Protein AF-F8LCT0-F1 (afdb_monomer_lite)

pLDDT: mean 90.45, std 10.36, range [30.05, 98.12]

Radius of gyration: 19.97 Å; chains: 1; bounding box: 46×39×60 Å

Foldseek 3Di:
DDQLLQVLLVQLQVCCCVPVVDHDDSLRSSQLLLQFLVHLGSVRQVPPPQQNQQQQQVFQAFATDALVSSVVSVVVDPPGDPSDDGPVVSSCRSCVVCPDPPNYDYPDDYHPHPQRVVCVPQVPDPLNCVVCVVVVVFDWDWDWDWDDDPFFIKIKTFTWTDPDPFKTKTFWIKIWTWGRRHGNTGTDDTDIDHIGTQDDPSIDIDTPDDDD

Sequence (212 aa):
MQNIAKLCADHLRVFLKDNYNTKLKASHAHELVAAYFGYNSRAALLTDTKCCINNLSHAEIIVMMTDTFIDKRRKDLQGLPAELPDSYKLGEEVYTPLFSDQFWKSKYPPFRSFKKLAKFIIENSDLFQQTFKSYKNLPMHHVVDVKSIDDGMLLTVTHAHQTSKIEIVCHAVTTIKLKRVAGHIGYNNLQVSPITMLTGGARRTLLLGGAQ

Structure (mmCIF, N/CA/C/O backbone):
data_AF-F8LCT0-F1
#
_entry.id   AF-F8LCT0-F1
#
loop_
_atom_site.group_PDB
_atom_site.id
_atom_site.type_symbol
_atom_site.label_atom_id
_atom_site.label_alt_id
_atom_site.label_comp_id
_atom_site.label_asym_id
_atom_site.label_entity_id
_atom_site.label_seq_id
_atom_site.pdbx_PDB_ins_code
_atom_site.Cartn_x
_atom_site.Cartn_y
_atom_site.Cartn_z
_atom_site.occupancy
_atom_site.B_iso_or_equiv
_atom_site.auth_seq_id
_atom_site.auth_comp_id
_atom_site.auth_asym_id
_atom_site.auth_atom_id
_atom_site.pdbx_PDB_model_num
ATOM 1 N N . MET A 1 1 ? -5.997 -17.313 18.181 1.00 48.41 1 MET A N 1
ATOM 2 C CA . MET A 1 1 ? -5.596 -16.557 16.974 1.00 48.41 1 MET A CA 1
ATOM 3 C C . MET A 1 1 ? -5.976 -15.095 17.196 1.00 48.41 1 MET A C 1
ATOM 5 O O . MET A 1 1 ? -7.142 -14.832 17.464 1.00 48.41 1 MET A O 1
ATOM 9 N N . GLN A 1 2 ? -5.011 -14.169 17.239 1.00 61.97 2 GLN A N 1
ATOM 10 C CA . GLN A 1 2 ? -5.282 -12.744 17.492 1.00 61.97 2 GLN A CA 1
ATOM 11 C C . GLN A 1 2 ? -5.922 -12.101 16.255 1.00 61.97 2 GLN A C 1
ATOM 13 O O . GLN A 1 2 ? -5.432 -12.270 15.145 1.00 61.97 2 GLN A O 1
ATOM 18 N N . ASN A 1 3 ? -7.024 -11.374 16.449 1.00 88.06 3 ASN A N 1
ATOM 19 C CA . ASN A 1 3 ? -7.685 -10.632 15.379 1.00 88.06 3 ASN A CA 1
ATOM 20 C C . ASN A 1 3 ? -6.920 -9.323 15.133 1.00 88.06 3 ASN A C 1
ATOM 22 O O . ASN A 1 3 ? -6.977 -8.414 15.966 1.00 88.06 3 ASN A O 1
ATOM 26 N N . ILE A 1 4 ? -6.225 -9.238 13.996 1.00 92.88 4 ILE A N 1
ATOM 27 C CA . ILE A 1 4 ? -5.368 -8.098 13.640 1.00 92.88 4 ILE A CA 1
ATOM 28 C C . ILE A 1 4 ? -6.155 -6.780 13.652 1.00 92.88 4 ILE A C 1
ATOM 30 O O . ILE A 1 4 ? -5.717 -5.792 14.236 1.00 92.88 4 ILE A O 1
ATOM 34 N N . ALA A 1 5 ? -7.364 -6.765 13.087 1.00 94.56 5 ALA A N 1
ATOM 35 C CA . ALA A 1 5 ? -8.184 -5.556 13.037 1.00 94.56 5 ALA A CA 1
ATOM 36 C C . ALA A 1 5 ? -8.621 -5.075 14.431 1.00 94.56 5 ALA A C 1
ATOM 38 O O . ALA A 1 5 ? -8.763 -3.873 14.658 1.00 94.56 5 ALA A O 1
ATOM 39 N N . LYS A 1 6 ? -8.829 -5.997 15.381 1.00 94.94 6 LYS A N 1
ATOM 40 C CA . LYS A 1 6 ? -9.107 -5.641 16.779 1.00 94.94 6 LYS A CA 1
ATOM 41 C C . LYS A 1 6 ? -7.881 -5.043 17.457 1.00 94.94 6 LYS A C 1
ATOM 43 O O . LYS A 1 6 ? -8.008 -4.003 18.090 1.00 94.94 6 LYS A O 1
ATOM 48 N N . LEU A 1 7 ? -6.721 -5.672 17.289 1.00 95.06 7 LEU A N 1
ATOM 49 C CA . LEU A 1 7 ? -5.454 -5.196 17.841 1.00 95.06 7 LEU A CA 1
ATOM 50 C C . LEU A 1 7 ? -5.160 -3.752 17.395 1.00 95.06 7 LEU A C 1
ATOM 52 O O . LEU A 1 7 ? -4.921 -2.888 18.234 1.00 95.06 7 LEU A O 1
ATOM 56 N N . CYS A 1 8 ? -5.268 -3.475 16.093 1.00 96.19 8 CYS A N 1
ATOM 57 C CA . CYS A 1 8 ? -5.074 -2.135 15.535 1.00 96.19 8 CYS A CA 1
ATOM 58 C C . CYS A 1 8 ? -6.100 -1.119 16.057 1.00 96.19 8 CYS A C 1
ATOM 60 O O . CYS A 1 8 ? -5.743 0.017 16.357 1.00 96.19 8 CYS A O 1
ATOM 62 N N . ALA A 1 9 ? -7.371 -1.514 16.198 1.00 97.19 9 ALA A N 1
ATOM 63 C CA . ALA A 1 9 ? -8.416 -0.613 16.685 1.00 97.19 9 ALA A CA 1
ATOM 64 C C . ALA A 1 9 ? -8.230 -0.268 18.168 1.00 97.19 9 ALA A C 1
ATOM 66 O O . ALA A 1 9 ? -8.419 0.884 18.559 1.00 97.19 9 ALA A O 1
ATOM 67 N N . ASP A 1 10 ? -7.848 -1.249 18.985 1.00 96.81 10 ASP A N 1
ATOM 68 C CA . ASP A 1 10 ? -7.564 -1.045 20.404 1.00 96.81 10 ASP A CA 1
ATOM 69 C C . ASP A 1 10 ? -6.325 -0.156 20.589 1.00 96.81 10 ASP A C 1
ATOM 71 O O . ASP A 1 10 ? -6.398 0.816 21.343 1.00 96.81 10 ASP A O 1
ATOM 75 N N . HIS A 1 11 ? -5.242 -0.409 19.838 1.00 96.25 11 HIS A N 1
ATOM 76 C CA . HIS A 1 11 ? -4.039 0.439 19.837 1.00 96.25 11 HIS A CA 1
ATOM 77 C C . HIS A 1 11 ? -4.366 1.889 19.472 1.00 96.25 11 HIS A C 1
ATOM 79 O O . HIS A 1 11 ? -4.025 2.806 20.216 1.00 96.25 11 HIS A O 1
ATOM 85 N N . LEU A 1 12 ? -5.111 2.106 18.382 1.00 97.12 12 LEU A N 1
ATOM 86 C CA . LEU A 1 12 ? -5.495 3.448 17.937 1.00 97.12 12 LEU A CA 1
ATOM 87 C C . LEU A 1 12 ? -6.292 4.211 19.008 1.00 97.12 12 LEU A C 1
ATOM 89 O O . LEU A 1 12 ? -6.099 5.410 19.203 1.00 97.12 12 LEU A O 1
ATOM 93 N N . ARG A 1 13 ? -7.198 3.527 19.714 1.00 97.44 13 ARG A N 1
ATOM 94 C CA . ARG A 1 13 ? -7.999 4.138 20.786 1.00 97.44 13 ARG A CA 1
ATOM 95 C C . ARG A 1 13 ? -7.138 4.568 21.968 1.00 97.44 13 ARG A C 1
ATOM 97 O O . ARG A 1 13 ? -7.390 5.640 22.513 1.00 97.44 13 ARG A O 1
ATOM 104 N N . VAL A 1 14 ? -6.175 3.736 22.368 1.00 97.12 14 VAL A N 1
ATOM 105 C CA . VAL A 1 14 ? -5.225 4.055 23.446 1.00 97.12 14 VAL A CA 1
ATOM 106 C C . VAL A 1 14 ? -4.379 5.255 23.038 1.00 97.12 14 VAL A C 1
ATOM 108 O O . VAL A 1 14 ? -4.380 6.262 23.739 1.00 97.12 14 VAL A O 1
ATOM 111 N N . PHE A 1 15 ? -3.789 5.215 21.842 1.00 96.69 15 PHE A N 1
ATOM 112 C CA . PHE A 1 15 ? -2.990 6.312 21.304 1.00 96.69 15 PHE A CA 1
ATOM 113 C C . PHE A 1 15 ? -3.732 7.659 21.322 1.00 96.69 15 PHE A C 1
ATOM 115 O O . PHE A 1 15 ? -3.199 8.649 21.824 1.00 96.69 15 PHE A O 1
ATOM 122 N N . LEU A 1 16 ? -4.967 7.707 20.810 1.00 96.75 16 LEU A N 1
ATOM 123 C CA . LEU A 1 16 ? -5.747 8.949 20.745 1.00 96.75 16 LEU A CA 1
ATOM 124 C C . LEU A 1 16 ? -6.154 9.468 22.124 1.00 96.75 16 LEU A C 1
ATOM 126 O O . LEU A 1 16 ? -6.176 10.680 22.345 1.00 96.75 16 LEU A O 1
ATOM 130 N N . LYS A 1 17 ? -6.465 8.562 23.053 1.00 95.75 17 LYS A N 1
ATOM 131 C CA . LYS A 1 17 ? -6.772 8.938 24.430 1.00 95.75 17 LYS A CA 1
ATOM 132 C C . LYS A 1 17 ? -5.546 9.551 25.106 1.00 95.75 17 LYS A C 1
ATOM 134 O O . LYS A 1 17 ? -5.676 10.598 25.727 1.00 95.75 17 LYS A O 1
ATOM 139 N N . ASP A 1 18 ? -4.384 8.930 24.952 1.00 96.25 18 ASP A N 1
ATOM 140 C CA . ASP A 1 18 ? -3.189 9.301 25.710 1.00 96.25 18 ASP A CA 1
ATOM 141 C C . ASP A 1 18 ? -2.482 10.537 25.127 1.00 96.25 18 ASP A C 1
ATOM 143 O O . ASP A 1 18 ? -1.943 11.340 25.882 1.00 96.25 18 ASP A O 1
ATOM 147 N N . ASN A 1 19 ? -2.522 10.734 23.802 1.00 95.38 19 ASN A N 1
ATOM 148 C CA . ASN A 1 19 ? -1.782 11.815 23.128 1.00 95.38 19 ASN A CA 1
ATOM 149 C C . ASN A 1 19 ? -2.650 13.018 22.730 1.00 95.38 19 ASN A C 1
ATOM 151 O O . ASN A 1 19 ? -2.133 14.122 22.590 1.00 95.38 19 ASN A O 1
ATOM 155 N N . TYR A 1 20 ? -3.957 12.816 22.537 1.00 93.75 20 TYR A N 1
ATOM 156 C CA . TYR A 1 20 ? -4.880 13.860 22.065 1.00 93.75 20 TYR A CA 1
ATOM 157 C C . TYR A 1 20 ? -6.066 14.070 23.010 1.00 93.75 20 TYR A C 1
ATOM 159 O O . TYR A 1 20 ? -6.995 14.796 22.667 1.00 93.75 20 TYR A O 1
ATOM 167 N N . ASN A 1 21 ? -6.093 13.389 24.166 1.00 93.19 21 ASN A N 1
ATOM 168 C CA . ASN A 1 21 ? -7.233 13.370 25.091 1.00 93.19 21 ASN A CA 1
ATOM 169 C C . ASN A 1 21 ? -8.579 13.067 24.391 1.00 93.19 21 ASN A C 1
ATOM 171 O O . ASN A 1 21 ? -9.653 13.466 24.841 1.00 93.19 21 ASN A O 1
ATOM 175 N N . THR A 1 22 ? -8.529 12.355 23.259 1.00 92.75 22 THR A N 1
ATOM 176 C CA . THR A 1 22 ? -9.673 12.153 22.369 1.00 92.75 22 THR A CA 1
ATOM 177 C C . THR A 1 22 ? -10.243 10.756 22.563 1.00 92.75 22 THR A C 1
ATOM 179 O O . THR A 1 22 ? -9.602 9.740 22.285 1.00 92.75 22 THR A O 1
ATOM 182 N N . LYS A 1 23 ? -11.505 10.677 22.992 1.00 93.56 23 LYS A N 1
ATOM 183 C CA . LYS A 1 23 ? -12.207 9.399 23.165 1.00 93.56 23 LYS A CA 1
ATOM 184 C C . LYS A 1 23 ? -12.843 8.937 21.853 1.00 93.56 23 LYS A C 1
ATOM 186 O O . LYS A 1 23 ? -14.005 9.224 21.573 1.00 93.56 23 LYS A O 1
ATOM 191 N N . LEU A 1 24 ? -12.110 8.146 21.074 1.00 95.19 24 LEU A N 1
ATOM 192 C CA . LEU A 1 24 ? -12.663 7.491 19.886 1.00 95.19 24 LEU A CA 1
ATOM 193 C C . LEU A 1 24 ? -13.651 6.379 20.291 1.00 95.19 24 LEU A C 1
ATOM 195 O O . LEU A 1 24 ? -13.370 5.610 21.212 1.00 95.19 24 LEU A O 1
ATOM 199 N N . LYS A 1 25 ? -14.813 6.253 19.631 1.00 95.44 25 LYS A N 1
ATOM 200 C CA . LYS A 1 25 ? -15.748 5.124 19.849 1.00 95.44 25 LYS A CA 1
ATOM 201 C C . LYS A 1 25 ? -15.208 3.837 19.217 1.00 95.44 25 LYS A C 1
ATOM 203 O O . LYS A 1 25 ? -14.428 3.880 18.273 1.00 95.44 25 LYS A O 1
ATOM 208 N N . ALA A 1 26 ? -15.606 2.675 19.741 1.00 95.81 26 ALA A N 1
ATOM 209 C CA . ALA A 1 26 ? -15.063 1.394 19.272 1.00 95.81 26 ALA A CA 1
ATOM 210 C C . ALA A 1 26 ? -15.491 1.104 17.829 1.00 95.81 26 ALA A C 1
ATOM 212 O O . ALA A 1 26 ? -14.678 0.676 17.017 1.00 95.81 26 ALA A O 1
ATOM 213 N N . SER A 1 27 ? -16.744 1.427 17.496 1.00 95.50 27 SER A N 1
ATOM 214 C CA . SER A 1 27 ? -17.263 1.364 16.129 1.00 95.50 27 SER A CA 1
ATOM 215 C C . SER A 1 27 ? -16.414 2.191 15.163 1.00 95.50 27 SER A C 1
ATOM 217 O O . SER A 1 27 ? -15.931 1.653 14.174 1.00 95.50 27 SER A O 1
ATOM 219 N N . HIS A 1 28 ? -16.151 3.460 15.487 1.00 96.94 28 HIS A N 1
ATOM 220 C CA . HIS A 1 28 ? -15.325 4.341 14.657 1.00 96.94 28 HIS A CA 1
ATOM 221 C C . HIS A 1 28 ? -13.884 3.853 14.510 1.00 96.94 28 HIS A C 1
ATOM 223 O O . HIS A 1 28 ? -13.347 3.903 13.411 1.00 96.94 28 HIS A O 1
ATOM 229 N N . ALA A 1 29 ? -13.272 3.338 15.579 1.00 97.56 29 ALA A N 1
ATOM 230 C CA . ALA A 1 29 ? -11.923 2.777 15.507 1.00 97.56 29 ALA A CA 1
ATOM 231 C C . ALA A 1 29 ? -11.841 1.610 14.516 1.00 97.56 29 ALA A C 1
ATOM 233 O O . ALA A 1 29 ? -10.935 1.565 13.689 1.00 97.56 29 ALA A O 1
ATOM 234 N N . HIS A 1 30 ? -12.816 0.700 14.543 1.00 97.56 30 HIS A N 1
ATOM 235 C CA . HIS A 1 30 ? -12.851 -0.401 13.588 1.00 97.56 30 HIS A CA 1
ATOM 236 C C . HIS A 1 30 ? -13.144 0.048 12.151 1.00 97.56 30 HIS A C 1
ATOM 238 O O . HIS A 1 30 ? -12.593 -0.545 11.229 1.00 97.56 30 HIS A O 1
ATOM 244 N N . GLU A 1 31 ? -13.974 1.074 11.946 1.00 97.94 31 GLU A N 1
ATOM 245 C CA . GLU A 1 31 ? -14.205 1.641 10.609 1.00 97.94 31 GLU A CA 1
ATOM 246 C C . GLU A 1 31 ? -12.940 2.299 10.041 1.00 97.94 31 GLU A C 1
ATOM 248 O O . GLU A 1 31 ? -12.600 2.079 8.879 1.00 97.94 31 GLU A O 1
ATOM 253 N N . LEU A 1 32 ? -12.193 3.045 10.864 1.00 97.69 32 LEU A N 1
ATOM 254 C CA . LEU A 1 32 ? -10.913 3.627 10.454 1.00 97.69 32 LEU A CA 1
ATOM 255 C C . LEU A 1 32 ? -9.902 2.535 10.100 1.00 97.69 32 LEU A C 1
ATOM 257 O O . LEU A 1 32 ? -9.323 2.571 9.019 1.00 97.69 32 LEU A O 1
ATOM 261 N N . VAL A 1 33 ? -9.732 1.525 10.957 1.00 97.69 33 VAL A N 1
ATOM 262 C CA . VAL A 1 33 ? -8.845 0.384 10.672 1.00 97.69 33 VAL A CA 1
ATOM 263 C C . VAL A 1 33 ? -9.241 -0.325 9.376 1.00 97.69 33 VAL A C 1
ATOM 265 O O . VAL A 1 33 ? -8.371 -0.665 8.576 1.00 97.69 33 VAL A O 1
ATOM 268 N N . ALA A 1 34 ? -10.540 -0.503 9.121 1.00 97.62 34 ALA A N 1
ATOM 269 C CA . ALA A 1 34 ? -11.008 -1.089 7.870 1.00 97.62 34 ALA A CA 1
ATOM 270 C C . ALA A 1 34 ? -10.580 -0.256 6.652 1.00 97.62 34 ALA A C 1
ATOM 272 O O . ALA A 1 34 ? -10.085 -0.824 5.677 1.00 97.62 34 ALA A O 1
ATOM 273 N N . ALA A 1 35 ? -10.672 1.075 6.738 1.00 97.69 35 ALA A N 1
ATOM 274 C CA . ALA A 1 35 ? -10.210 1.979 5.686 1.00 97.69 35 ALA A CA 1
ATOM 275 C C . ALA A 1 35 ? -8.695 1.871 5.438 1.00 97.69 35 ALA A C 1
ATOM 277 O O . ALA A 1 35 ? -8.269 1.812 4.285 1.00 97.69 35 ALA A O 1
ATOM 278 N N . TYR A 1 36 ? -7.876 1.765 6.488 1.00 97.62 36 TYR A N 1
ATOM 279 C CA . TYR A 1 36 ? -6.429 1.548 6.339 1.00 97.62 36 TYR A CA 1
ATOM 280 C C . TYR A 1 36 ? -6.085 0.191 5.717 1.00 97.62 36 TYR A C 1
ATOM 282 O O . TYR A 1 36 ? -5.064 0.064 5.052 1.00 97.62 36 TYR A O 1
ATOM 290 N N . PHE A 1 37 ? -6.948 -0.815 5.843 1.00 96.88 37 PHE A N 1
ATOM 291 C CA . PHE A 1 37 ? -6.792 -2.089 5.127 1.00 96.88 37 PHE A CA 1
ATOM 292 C C . PHE A 1 37 ? -7.478 -2.111 3.756 1.00 96.88 37 PHE A C 1
ATOM 294 O O . PHE A 1 37 ? -7.502 -3.157 3.108 1.00 96.88 37 PHE A O 1
ATOM 301 N N . GLY A 1 38 ? -7.984 -0.956 3.309 1.00 95.81 38 GLY A N 1
ATOM 302 C CA . GLY A 1 38 ? -8.563 -0.703 1.989 1.00 95.81 38 GLY A CA 1
ATOM 303 C C . GLY A 1 38 ? -10.011 -1.142 1.824 1.00 95.81 38 GLY A C 1
ATOM 304 O O . GLY A 1 38 ? -10.509 -1.202 0.703 1.00 95.81 38 GLY A O 1
ATOM 305 N N . TYR A 1 39 ? -10.701 -1.423 2.926 1.00 96.75 39 TYR A N 1
ATOM 306 C CA . TYR A 1 39 ? -12.116 -1.760 2.916 1.00 96.75 39 TYR A CA 1
ATOM 307 C C . TYR A 1 39 ? -12.987 -0.518 3.079 1.00 96.75 39 TYR A C 1
ATOM 309 O O . TYR A 1 39 ? -12.660 0.424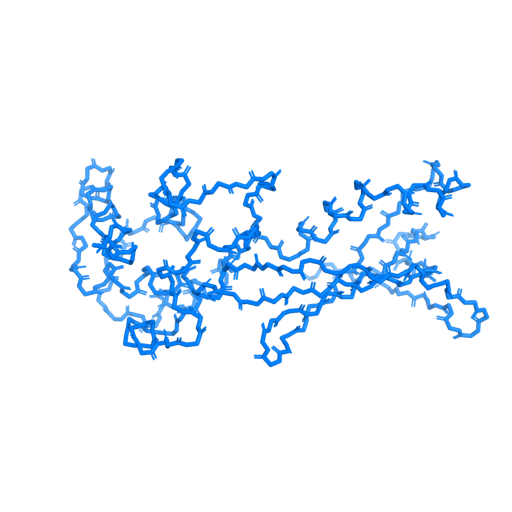 3.800 1.00 96.75 39 TYR A O 1
ATOM 317 N N . ASN A 1 40 ? -14.163 -0.554 2.455 1.00 95.31 40 ASN A N 1
ATOM 318 C CA . ASN A 1 40 ? -15.151 0.511 2.603 1.00 95.31 40 ASN A CA 1
ATOM 319 C C . ASN A 1 40 ? -15.852 0.478 3.968 1.00 95.31 40 ASN A C 1
ATOM 321 O O . ASN A 1 40 ? -16.390 1.495 4.386 1.00 95.31 40 ASN A O 1
ATOM 325 N N . SER A 1 41 ? -15.865 -0.655 4.670 1.00 96.50 41 SER A N 1
ATOM 326 C CA . SER A 1 41 ? -16.458 -0.750 6.005 1.00 96.50 41 SER A CA 1
ATOM 327 C C . SER A 1 41 ? -15.843 -1.871 6.830 1.00 96.50 41 SER A C 1
ATOM 329 O O . SER A 1 41 ? -15.245 -2.806 6.284 1.00 96.50 41 SER A O 1
ATOM 331 N N . ARG A 1 42 ? -16.061 -1.833 8.149 1.00 96.62 42 ARG A N 1
ATOM 332 C CA . ARG A 1 42 ? -15.730 -2.962 9.033 1.00 96.62 42 ARG A CA 1
ATOM 333 C C . ARG A 1 42 ? -16.420 -4.249 8.585 1.00 96.62 42 ARG A C 1
ATOM 335 O O . ARG A 1 42 ? -15.809 -5.310 8.635 1.00 96.62 42 ARG A O 1
ATOM 342 N N . ALA A 1 43 ? -17.680 -4.166 8.159 1.00 96.62 43 ALA A N 1
ATOM 343 C CA . ALA A 1 43 ? -18.423 -5.332 7.692 1.00 96.62 43 ALA A CA 1
ATOM 344 C C . ALA A 1 43 ? -17.738 -5.975 6.478 1.00 96.62 43 ALA A C 1
ATOM 346 O O . ALA A 1 43 ? -17.490 -7.175 6.504 1.00 96.62 43 ALA A O 1
ATOM 347 N N . ALA A 1 44 ? -17.341 -5.170 5.484 1.00 96.81 44 ALA A N 1
ATOM 348 C CA . ALA A 1 44 ? -16.632 -5.655 4.300 1.00 96.81 44 ALA A CA 1
ATOM 349 C C . ALA A 1 44 ? -15.313 -6.360 4.661 1.00 96.81 44 ALA A C 1
ATOM 351 O O . ALA A 1 44 ? -15.037 -7.440 4.142 1.00 96.81 44 ALA A O 1
ATOM 352 N N . LEU A 1 45 ? -14.546 -5.791 5.600 1.00 96.75 45 LEU A N 1
ATOM 353 C CA . LEU A 1 45 ? -13.324 -6.406 6.130 1.00 96.75 45 LEU A CA 1
ATOM 354 C C . LEU A 1 45 ? -13.593 -7.770 6.775 1.00 96.75 45 LEU A C 1
ATOM 356 O O . LEU A 1 45 ? -12.819 -8.703 6.586 1.00 96.75 45 LEU A O 1
ATOM 360 N N . LEU A 1 46 ? -14.668 -7.892 7.558 1.00 95.38 46 LEU A N 1
ATOM 361 C CA . LEU A 1 46 ? -14.995 -9.130 8.273 1.00 95.38 46 LEU A CA 1
ATOM 362 C C . LEU A 1 46 ? -15.535 -10.226 7.347 1.00 95.38 46 LEU A C 1
ATOM 364 O O . LEU A 1 46 ? -15.354 -11.404 7.641 1.00 95.38 46 LEU A O 1
ATOM 368 N N . THR A 1 47 ? -16.189 -9.849 6.249 1.00 95.81 47 THR A N 1
ATOM 369 C CA . THR A 1 47 ? -16.734 -10.790 5.260 1.00 95.81 47 THR A CA 1
ATOM 370 C C . THR A 1 47 ? -15.717 -11.233 4.208 1.00 95.81 47 THR A C 1
ATOM 372 O O . THR A 1 47 ? -16.021 -12.131 3.425 1.00 95.81 47 THR A O 1
ATOM 375 N N . ASP A 1 48 ? -14.526 -10.625 4.157 1.00 94.06 48 ASP A N 1
ATOM 376 C CA . ASP A 1 48 ? -13.493 -11.017 3.197 1.00 94.06 48 ASP A CA 1
ATOM 377 C C . ASP A 1 48 ? -12.827 -12.338 3.598 1.00 94.06 48 ASP A C 1
ATOM 379 O O . ASP A 1 48 ? -11.917 -12.404 4.429 1.00 94.06 48 ASP A O 1
ATOM 383 N N . THR A 1 49 ? -13.295 -13.406 2.965 1.00 93.00 49 THR A N 1
ATOM 384 C CA . THR A 1 49 ? -12.758 -14.759 3.110 1.00 93.00 49 THR A CA 1
ATOM 385 C C . THR A 1 49 ? -11.625 -15.051 2.129 1.00 93.00 49 THR A C 1
ATOM 387 O O . THR A 1 49 ? -10.816 -15.940 2.386 1.00 93.00 49 THR A O 1
ATOM 390 N N . LYS A 1 50 ? -11.527 -14.298 1.025 1.00 92.88 50 LYS A N 1
ATOM 391 C CA . LYS A 1 50 ? -10.554 -14.536 -0.051 1.00 92.88 50 LYS A CA 1
ATOM 392 C C . LYS A 1 50 ? -9.178 -13.991 0.309 1.00 92.88 50 LYS A C 1
ATOM 394 O O . LYS A 1 50 ? -8.171 -14.665 0.114 1.00 92.88 50 LYS A O 1
ATOM 399 N N . CYS A 1 51 ? -9.134 -12.776 0.841 1.00 93.62 51 CYS A N 1
ATOM 400 C CA . CYS A 1 51 ? -7.911 -12.091 1.245 1.00 93.62 51 CYS A CA 1
ATOM 401 C C . CYS A 1 51 ? -8.032 -11.638 2.702 1.00 93.62 51 CYS A C 1
ATOM 403 O O . CYS A 1 51 ? -7.793 -10.477 3.016 1.00 93.62 51 CYS A O 1
ATOM 405 N N . CYS A 1 52 ? -8.408 -12.549 3.604 1.00 94.38 52 CYS A N 1
ATOM 406 C CA . CYS A 1 52 ? -8.591 -12.221 5.016 1.00 94.38 52 CYS A CA 1
ATOM 407 C C . CYS A 1 52 ? -7.342 -11.541 5.600 1.00 94.38 52 CYS A C 1
ATOM 409 O O . CYS A 1 52 ? -6.227 -12.045 5.461 1.00 94.38 52 CYS A O 1
ATOM 411 N N . ILE A 1 53 ? -7.521 -10.417 6.302 1.00 94.56 53 ILE A N 1
ATOM 412 C CA . ILE A 1 53 ? -6.401 -9.665 6.887 1.00 94.56 53 ILE A CA 1
ATOM 413 C C . ILE A 1 53 ? -5.557 -10.500 7.859 1.00 94.56 53 ILE A C 1
ATOM 415 O O . ILE A 1 53 ? -4.360 -10.271 7.977 1.00 94.56 53 ILE A O 1
ATOM 419 N N . ASN A 1 54 ? -6.138 -11.514 8.506 1.00 92.38 54 ASN A N 1
ATOM 420 C CA . ASN A 1 54 ? -5.400 -12.401 9.411 1.00 92.38 54 ASN A CA 1
ATOM 421 C C . ASN A 1 54 ? -4.336 -13.257 8.693 1.00 92.38 54 ASN A C 1
ATOM 423 O O . ASN A 1 54 ? -3.490 -13.840 9.362 1.00 92.38 54 ASN A O 1
ATOM 427 N N . ASN A 1 55 ? -4.329 -13.288 7.356 1.00 93.31 55 ASN A N 1
ATOM 428 C CA . ASN A 1 55 ? -3.287 -13.924 6.548 1.00 93.31 55 ASN A CA 1
ATOM 429 C C . ASN A 1 55 ? -2.058 -13.021 6.329 1.00 93.31 55 ASN A C 1
ATOM 431 O O . ASN A 1 55 ? -1.256 -13.295 5.438 1.00 93.31 55 ASN A O 1
ATOM 435 N N . LEU A 1 56 ? -1.905 -11.923 7.083 1.00 92.56 56 LEU A N 1
ATOM 436 C CA . LEU A 1 56 ? -0.815 -10.959 6.887 1.00 92.56 56 LEU A CA 1
ATOM 437 C C . LEU A 1 56 ? 0.579 -11.595 6.984 1.00 92.56 56 LEU A C 1
ATOM 439 O O . LEU A 1 56 ? 1.485 -11.176 6.270 1.00 92.56 56 LEU A O 1
ATOM 443 N N . SER A 1 57 ? 0.733 -12.652 7.782 1.00 91.44 57 SER A N 1
ATOM 444 C CA . SER A 1 57 ? 1.974 -13.430 7.879 1.00 91.44 57 SER A CA 1
ATOM 445 C C . SER A 1 57 ? 2.386 -14.106 6.563 1.00 91.44 57 SER A C 1
ATOM 447 O O . SER A 1 57 ? 3.551 -14.453 6.398 1.00 91.44 57 SER A O 1
ATOM 449 N N . HIS A 1 58 ? 1.457 -14.287 5.618 1.00 92.75 58 HIS A N 1
ATOM 450 C CA . HIS A 1 58 ? 1.731 -14.819 4.280 1.00 92.75 58 HIS A CA 1
ATOM 451 C C . HIS A 1 58 ? 2.078 -13.727 3.256 1.00 92.75 58 HIS A C 1
ATOM 453 O O . HIS A 1 58 ? 2.397 -14.044 2.107 1.00 92.75 58 HIS A O 1
ATOM 459 N N . ALA A 1 59 ? 1.977 -12.446 3.626 1.00 95.00 59 ALA A N 1
ATOM 460 C CA . ALA A 1 59 ? 2.363 -11.342 2.760 1.00 95.00 59 ALA A CA 1
ATOM 461 C C . ALA A 1 59 ? 3.882 -11.138 2.805 1.00 95.00 59 ALA A C 1
ATOM 463 O O . ALA A 1 59 ? 4.467 -10.930 3.863 1.00 95.00 59 ALA A O 1
ATOM 464 N N . GLU A 1 60 ? 4.522 -11.107 1.642 1.00 95.50 60 GLU A N 1
ATOM 465 C CA . GLU A 1 60 ? 5.930 -10.719 1.520 1.00 95.50 60 GLU A CA 1
ATOM 466 C C . GLU A 1 60 ? 6.076 -9.200 1.406 1.00 95.50 60 GLU A C 1
ATOM 468 O O . GLU A 1 60 ? 7.088 -8.631 1.801 1.00 95.50 60 GLU A O 1
ATOM 473 N N . ILE A 1 61 ? 5.076 -8.517 0.856 1.00 96.88 61 ILE A N 1
ATOM 474 C CA . ILE A 1 61 ? 5.114 -7.085 0.569 1.00 96.88 61 ILE A CA 1
ATOM 475 C C . ILE A 1 61 ? 3.869 -6.441 1.160 1.00 96.88 61 ILE A C 1
ATOM 477 O O . ILE A 1 61 ? 2.756 -6.920 0.948 1.00 96.88 61 ILE A O 1
ATOM 481 N N . ILE A 1 62 ? 4.053 -5.313 1.844 1.00 96.69 62 ILE A N 1
ATOM 482 C CA . ILE A 1 62 ? 2.952 -4.458 2.282 1.00 96.69 62 ILE A CA 1
ATOM 483 C C . ILE A 1 62 ? 2.984 -3.153 1.493 1.00 96.69 62 ILE A C 1
ATOM 485 O O . ILE A 1 62 ? 4.003 -2.462 1.457 1.00 96.69 62 ILE A O 1
ATOM 489 N N . VAL A 1 63 ? 1.852 -2.808 0.880 1.00 97.00 63 VAL A N 1
ATOM 490 C CA . VAL A 1 63 ? 1.606 -1.501 0.267 1.00 97.00 63 VAL A CA 1
ATOM 491 C C . VAL A 1 63 ? 0.427 -0.854 0.979 1.00 97.00 63 VAL A C 1
ATOM 493 O O . VAL A 1 63 ? -0.697 -1.336 0.897 1.00 97.00 63 VAL A O 1
ATOM 496 N N . MET A 1 64 ? 0.697 0.229 1.700 1.00 95.62 64 MET A N 1
ATOM 497 C CA . MET A 1 64 ? -0.301 0.965 2.470 1.00 95.62 64 MET A CA 1
ATOM 498 C C . MET A 1 64 ? -1.306 1.668 1.552 1.00 95.62 64 MET A C 1
ATOM 500 O O . MET A 1 64 ? -0.969 2.083 0.439 1.00 95.62 64 MET A O 1
ATOM 504 N N . MET A 1 65 ? -2.528 1.843 2.053 1.00 95.50 65 MET A N 1
ATOM 505 C CA . MET A 1 65 ? -3.565 2.617 1.369 1.00 95.50 65 MET A CA 1
ATOM 506 C C . MET A 1 65 ? -3.183 4.091 1.223 1.00 95.50 65 MET A C 1
ATOM 508 O O . MET A 1 65 ? -2.455 4.640 2.048 1.00 95.50 65 MET A O 1
ATOM 512 N N . THR A 1 66 ? -3.689 4.733 0.168 1.00 92.94 66 THR A N 1
ATOM 513 C CA . THR A 1 66 ? -3.421 6.149 -0.095 1.00 92.94 66 THR A CA 1
ATOM 514 C C . THR A 1 66 ? -4.177 7.045 0.878 1.00 92.94 66 THR A C 1
ATOM 516 O O . THR A 1 66 ? -5.347 6.795 1.182 1.00 92.94 66 THR A O 1
ATOM 519 N N . ASP A 1 67 ? -3.546 8.147 1.282 1.00 92.44 67 ASP A N 1
ATOM 520 C CA . ASP A 1 67 ? -4.175 9.146 2.153 1.00 92.44 67 ASP A CA 1
ATOM 521 C C . ASP A 1 67 ? -5.480 9.671 1.543 1.00 92.44 67 ASP A C 1
ATOM 523 O O . ASP A 1 67 ? -6.473 9.797 2.243 1.00 92.44 67 ASP A O 1
ATOM 527 N N . THR A 1 68 ? -5.545 9.828 0.215 1.00 93.44 68 THR A N 1
ATOM 528 C CA . THR A 1 68 ? -6.768 10.237 -0.498 1.00 93.44 68 THR A CA 1
ATOM 529 C C . THR A 1 68 ? -7.952 9.290 -0.289 1.00 93.44 68 THR A C 1
ATOM 531 O O . THR A 1 68 ? -9.090 9.744 -0.155 1.00 93.44 68 THR A O 1
ATOM 534 N N . PHE A 1 69 ? -7.709 7.975 -0.256 1.00 94.88 69 PHE A N 1
ATOM 535 C CA . PHE A 1 69 ? -8.749 6.987 0.023 1.00 94.88 69 PHE A CA 1
ATOM 536 C C . PHE A 1 69 ? -9.202 7.095 1.481 1.00 94.88 69 PHE A C 1
ATOM 538 O O . PHE A 1 69 ? -10.400 7.140 1.760 1.00 94.88 69 PHE A O 1
ATOM 545 N N . ILE A 1 70 ? -8.244 7.196 2.402 1.00 96.44 70 ILE A N 1
ATOM 546 C CA . ILE A 1 70 ? -8.501 7.286 3.842 1.00 96.44 70 ILE A CA 1
ATOM 547 C C . ILE A 1 70 ? -9.248 8.582 4.184 1.00 96.44 70 ILE A C 1
ATOM 549 O O . ILE A 1 70 ? -10.256 8.536 4.883 1.00 96.44 70 ILE A O 1
ATOM 553 N N . ASP A 1 71 ? -8.822 9.723 3.647 1.00 95.69 71 ASP A N 1
ATOM 554 C CA . ASP A 1 71 ? -9.452 11.031 3.837 1.00 95.69 71 ASP A CA 1
ATOM 555 C C . ASP A 1 71 ? -10.898 11.032 3.358 1.00 95.69 71 ASP A C 1
ATOM 557 O O . ASP A 1 71 ? -11.780 11.559 4.039 1.00 95.69 71 ASP A O 1
ATOM 561 N N . LYS A 1 72 ? -11.166 10.407 2.205 1.00 95.62 72 LYS A N 1
ATOM 562 C CA . LYS A 1 72 ? -12.536 10.224 1.722 1.00 95.62 72 LYS A CA 1
ATOM 563 C C . LYS A 1 72 ? -13.357 9.418 2.727 1.00 95.62 72 LYS A C 1
ATOM 565 O O . LYS A 1 72 ? -14.419 9.869 3.143 1.00 95.62 72 LYS A O 1
ATOM 570 N N . ARG A 1 73 ? -12.841 8.274 3.187 1.00 95.25 73 ARG A N 1
ATOM 571 C CA . ARG A 1 73 ? -13.534 7.448 4.188 1.00 95.25 73 ARG A CA 1
ATOM 572 C C . ARG A 1 73 ? -13.769 8.192 5.501 1.00 95.25 73 ARG A C 1
ATOM 574 O O . ARG A 1 73 ? -14.848 8.069 6.067 1.00 95.25 73 ARG A O 1
ATOM 581 N N . ARG A 1 74 ? -12.815 8.999 5.965 1.00 94.94 74 ARG A N 1
ATOM 582 C CA . ARG A 1 74 ? -12.977 9.843 7.160 1.00 94.94 74 ARG A CA 1
ATOM 583 C C . ARG A 1 74 ? -14.103 10.860 6.992 1.00 94.94 74 ARG A C 1
ATOM 585 O O . ARG A 1 74 ? -14.883 11.032 7.918 1.00 94.94 74 ARG A O 1
ATOM 592 N N . LYS A 1 75 ? -14.227 11.493 5.822 1.00 93.88 75 LYS A N 1
ATOM 593 C CA . LYS A 1 75 ? -15.325 12.434 5.531 1.00 93.88 75 LYS A CA 1
ATOM 594 C C . LYS A 1 75 ? -16.693 11.749 5.498 1.00 93.88 75 LYS A C 1
ATOM 596 O O . LYS A 1 75 ? -17.671 12.331 5.953 1.00 93.88 75 LYS A O 1
ATOM 601 N N . ASP A 1 76 ? -16.750 10.517 5.001 1.00 94.06 76 ASP A N 1
ATOM 602 C CA . ASP A 1 76 ? -17.994 9.744 4.909 1.00 94.06 76 ASP A CA 1
ATOM 603 C C . ASP A 1 76 ? -18.481 9.213 6.277 1.00 94.06 76 ASP A C 1
ATOM 605 O O . ASP A 1 76 ? -19.646 8.837 6.425 1.00 94.06 76 ASP A O 1
ATOM 609 N N . LEU A 1 77 ? -17.601 9.133 7.282 1.00 93.12 77 LEU A N 1
ATOM 610 C CA . LEU A 1 77 ? -17.925 8.605 8.608 1.00 93.12 77 LEU A CA 1
ATOM 611 C C . LEU A 1 77 ? -18.560 9.680 9.499 1.00 93.12 77 LEU A C 1
ATOM 613 O O . LEU A 1 77 ? -17.897 10.582 10.010 1.00 93.12 77 LEU A O 1
ATOM 617 N N . GLN A 1 78 ? -19.857 9.531 9.760 1.00 91.44 78 GLN A N 1
ATOM 618 C CA . GLN A 1 78 ? -20.591 10.442 10.634 1.00 91.44 78 GLN A CA 1
ATOM 619 C C . GLN A 1 78 ? -20.158 10.324 12.103 1.00 91.44 78 GLN A C 1
ATOM 621 O O . GLN A 1 78 ? -19.981 9.228 12.651 1.00 91.44 78 GLN A O 1
ATOM 626 N N . GLY A 1 79 ? -20.041 11.476 12.766 1.00 90.88 79 GLY A N 1
ATOM 627 C CA . GLY A 1 79 ? -19.769 11.566 14.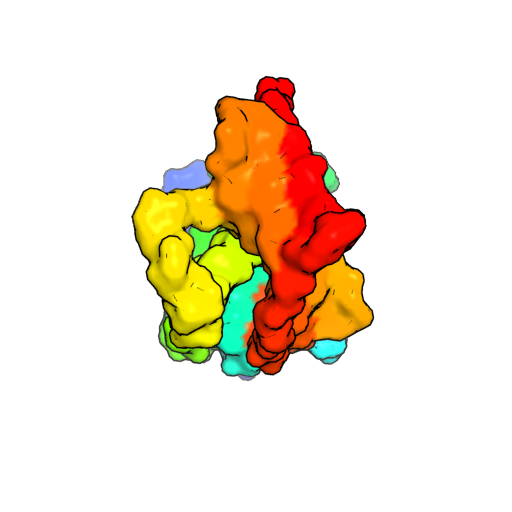201 1.00 90.88 79 GLY A CA 1
ATOM 628 C C . GLY A 1 79 ? -18.336 11.221 14.608 1.00 90.88 79 GLY A C 1
ATOM 629 O O . GLY A 1 79 ? -18.120 10.889 15.775 1.00 90.88 79 GLY A O 1
ATOM 630 N N . LEU A 1 80 ? -17.373 11.263 13.678 1.00 92.88 80 LEU A N 1
ATOM 631 C CA . LEU A 1 80 ? -15.958 11.246 14.046 1.00 92.88 80 LEU A CA 1
ATOM 632 C C . LEU A 1 80 ? -15.600 12.503 14.861 1.00 92.88 80 LEU A C 1
ATOM 634 O O . LEU A 1 80 ? -16.108 13.584 14.553 1.00 92.88 80 LEU A O 1
ATOM 638 N N . PRO A 1 81 ? -14.724 12.391 15.878 1.00 91.44 81 PRO A N 1
ATOM 639 C CA . PRO A 1 81 ? -14.203 13.560 16.580 1.00 91.44 81 PRO A CA 1
ATOM 640 C C . PRO A 1 81 ? -13.490 14.521 15.616 1.00 91.44 81 PRO A C 1
ATOM 642 O O . PRO A 1 81 ? -12.733 14.081 14.750 1.00 91.44 81 PRO A O 1
ATOM 645 N N . ALA A 1 82 ? -13.714 15.827 15.777 1.00 86.75 82 ALA A N 1
ATOM 646 C CA . ALA A 1 82 ? -13.098 16.851 14.927 1.00 86.75 82 ALA A CA 1
ATOM 647 C C . ALA A 1 82 ? -11.583 16.992 15.166 1.00 86.75 82 ALA A C 1
ATOM 649 O O . ALA A 1 82 ? -10.841 17.348 14.259 1.00 86.75 82 ALA A O 1
ATOM 650 N N . GLU A 1 83 ? -11.130 16.660 16.374 1.00 87.12 83 GLU A N 1
ATOM 651 C CA . GLU A 1 83 ? -9.747 16.810 16.849 1.00 87.12 83 GLU A CA 1
ATOM 652 C C . GLU A 1 83 ? -8.837 15.631 16.457 1.00 87.12 83 GLU A C 1
ATOM 654 O O . GLU A 1 83 ? -7.728 15.491 16.970 1.00 87.12 83 GLU A O 1
ATOM 659 N N . LEU A 1 84 ? -9.290 14.750 15.556 1.00 93.00 84 LEU A N 1
ATOM 660 C CA . LEU A 1 84 ? -8.455 13.648 15.088 1.00 93.00 84 LEU A CA 1
ATOM 661 C C . LEU A 1 84 ? -7.253 14.173 14.286 1.00 93.00 84 LEU A C 1
ATOM 663 O O . LEU A 1 84 ? -7.440 15.019 13.407 1.00 93.00 84 LEU A O 1
ATOM 667 N N . PRO A 1 85 ? -6.048 13.610 14.494 1.00 95.19 85 PRO A N 1
ATOM 668 C CA . PRO A 1 85 ? -4.886 13.957 13.689 1.00 95.19 85 PRO A CA 1
ATOM 669 C C . PRO A 1 85 ? -5.091 13.609 12.207 1.00 95.19 85 PRO A C 1
ATOM 671 O O . PRO A 1 85 ? -6.080 12.984 11.806 1.00 95.19 85 PRO A O 1
ATOM 674 N N . ASP A 1 86 ? -4.167 14.047 11.356 1.00 94.69 86 ASP A N 1
ATOM 675 C CA . ASP A 1 86 ? -4.233 13.768 9.924 1.00 94.69 86 ASP A CA 1
ATOM 676 C C . ASP A 1 86 ? -4.126 12.260 9.598 1.00 94.69 86 ASP A C 1
ATOM 678 O O . ASP A 1 86 ? -3.816 11.414 10.444 1.00 94.69 86 ASP A O 1
ATOM 682 N N . SER A 1 87 ? -4.439 11.903 8.348 1.00 94.88 87 SER A N 1
ATOM 683 C CA . SER A 1 87 ? -4.473 10.499 7.914 1.00 94.88 87 SER A CA 1
ATOM 684 C C . SER A 1 87 ? -3.090 9.861 7.908 1.00 94.88 87 SER A C 1
ATOM 686 O O . SER A 1 87 ? -2.976 8.642 8.067 1.00 94.88 87 SER A O 1
ATOM 688 N N . TYR A 1 88 ? -2.044 10.675 7.783 1.00 93.19 88 TYR A N 1
ATOM 689 C CA . TYR A 1 88 ? -0.674 10.210 7.861 1.00 93.19 88 TYR A CA 1
ATOM 690 C C . TYR A 1 88 ? -0.368 9.711 9.277 1.00 93.19 88 TYR A C 1
ATOM 692 O O . TYR A 1 88 ? 0.005 8.545 9.451 1.00 93.19 88 TYR A O 1
ATOM 700 N N . LYS A 1 89 ? -0.606 10.548 10.294 1.00 95.38 89 LYS A N 1
ATOM 701 C CA . LYS A 1 89 ? -0.310 10.229 11.692 1.00 95.38 89 LYS A CA 1
ATOM 702 C C . LYS A 1 89 ? -1.208 9.125 12.231 1.00 95.38 89 LYS A C 1
ATOM 704 O O . LYS A 1 89 ? -0.719 8.213 12.890 1.00 95.38 89 LYS A O 1
ATOM 709 N N . LEU A 1 90 ? -2.499 9.148 11.897 1.00 95.56 90 LEU A N 1
ATOM 710 C CA . LEU A 1 90 ? -3.407 8.037 12.202 1.00 95.56 90 LEU A CA 1
ATOM 711 C C . LEU A 1 90 ? -2.914 6.722 11.578 1.00 95.56 90 LEU A C 1
ATOM 713 O O . LEU A 1 90 ? -2.997 5.672 12.210 1.00 95.56 90 LEU A O 1
ATOM 717 N N . GLY A 1 91 ? -2.376 6.773 10.357 1.00 94.69 91 GLY A N 1
ATOM 718 C CA . GLY A 1 91 ? -1.878 5.595 9.656 1.00 94.69 91 GLY A CA 1
ATOM 719 C C . GLY A 1 91 ? -0.641 4.992 10.296 1.00 94.69 91 GLY A C 1
ATOM 720 O O . GLY A 1 91 ? -0.564 3.771 10.392 1.00 94.69 91 GLY A O 1
ATOM 721 N N . GLU A 1 92 ? 0.301 5.818 10.759 1.00 93.44 92 GLU A N 1
ATOM 722 C CA . GLU A 1 92 ? 1.444 5.329 11.543 1.00 93.44 92 GLU A CA 1
ATOM 723 C C . GLU A 1 92 ? 0.965 4.454 12.699 1.00 93.44 92 GLU A C 1
ATOM 725 O O . GLU A 1 92 ? 1.376 3.304 12.806 1.00 93.44 92 GLU A O 1
ATOM 730 N N . GLU A 1 93 ? -0.000 4.946 13.471 1.00 95.38 93 GLU A N 1
ATOM 731 C CA . GLU A 1 93 ? -0.477 4.251 14.664 1.00 95.38 93 GLU A CA 1
ATOM 732 C C . GLU A 1 93 ? -1.359 3.045 14.352 1.00 95.38 93 GLU A C 1
ATOM 734 O O . GLU A 1 93 ? -1.282 2.030 15.039 1.00 95.38 93 GLU A O 1
ATOM 739 N N . VAL A 1 94 ? -2.169 3.096 13.292 1.00 95.81 94 VAL A N 1
ATOM 740 C CA . VAL A 1 94 ? -2.952 1.928 12.864 1.00 95.81 94 VAL A CA 1
ATOM 741 C C . VAL A 1 94 ? -2.043 0.773 12.452 1.00 95.81 94 VAL A C 1
ATOM 743 O O . VAL A 1 94 ? -2.360 -0.383 12.745 1.00 95.81 94 VAL A O 1
ATOM 746 N N . TYR A 1 95 ? -0.922 1.061 11.790 1.00 94.19 95 TYR A N 1
ATOM 747 C CA . TYR A 1 95 ? -0.005 0.024 11.332 1.00 94.19 95 TYR A CA 1
ATOM 748 C C . TYR A 1 95 ? 1.053 -0.377 12.364 1.00 94.19 95 TYR A C 1
ATOM 750 O O . TYR A 1 95 ? 1.622 -1.457 12.210 1.00 94.19 95 TYR A O 1
ATOM 758 N N . THR A 1 96 ? 1.293 0.413 13.419 1.00 92.88 96 THR A N 1
ATOM 759 C CA . THR A 1 96 ? 2.264 0.097 14.486 1.00 92.88 96 THR A CA 1
ATOM 760 C C . THR A 1 96 ? 2.174 -1.359 14.961 1.00 92.88 96 THR A C 1
ATOM 762 O O . THR A 1 96 ? 3.203 -2.038 14.965 1.00 92.88 96 THR A O 1
ATOM 765 N N . PRO A 1 97 ? 0.986 -1.915 15.278 1.00 91.94 97 PRO A N 1
ATOM 766 C CA . PRO A 1 97 ? 0.908 -3.294 15.749 1.00 91.94 97 PRO A CA 1
ATOM 767 C C . PRO A 1 97 ? 1.308 -4.336 14.692 1.00 91.94 97 PRO A C 1
ATOM 769 O O . PRO A 1 97 ? 1.792 -5.409 15.049 1.00 91.94 97 PRO A O 1
ATOM 772 N N . LEU A 1 98 ? 1.143 -4.027 13.398 1.00 89.00 98 LEU A N 1
ATOM 773 C CA . LEU A 1 98 ? 1.453 -4.945 12.295 1.00 89.00 98 LEU A CA 1
ATOM 774 C C . LEU A 1 98 ? 2.948 -5.153 12.090 1.00 89.00 98 LEU A C 1
ATOM 776 O O . LEU A 1 98 ? 3.361 -6.237 11.694 1.00 89.00 98 LEU A O 1
ATOM 780 N N . PHE A 1 99 ? 3.737 -4.104 12.313 1.00 85.06 99 PHE A N 1
ATOM 781 C CA . PHE A 1 99 ? 5.177 -4.109 12.055 1.00 85.06 99 PHE A CA 1
ATOM 782 C C . PHE A 1 99 ? 6.001 -4.513 13.276 1.00 85.06 99 PHE A C 1
ATOM 784 O O . PHE A 1 99 ? 7.217 -4.345 13.290 1.00 85.06 99 PHE A O 1
ATOM 791 N N . SER A 1 100 ? 5.346 -5.071 14.292 1.00 77.19 100 SER A N 1
ATOM 792 C CA . SER A 1 100 ? 6.041 -5.886 15.278 1.00 77.19 100 SER A CA 1
ATOM 793 C C . SER A 1 100 ? 6.448 -7.221 14.639 1.00 77.19 100 SER A C 1
ATOM 795 O O . SER A 1 100 ? 5.706 -7.767 13.818 1.00 77.19 100 SER A O 1
ATOM 797 N N . ASP A 1 101 ? 7.592 -7.783 15.050 1.00 69.44 101 ASP A N 1
ATOM 798 C CA . ASP A 1 101 ? 8.138 -9.058 14.535 1.00 69.44 101 ASP A CA 1
ATOM 799 C C . ASP A 1 101 ? 7.172 -10.259 14.655 1.00 69.44 101 ASP A C 1
ATOM 801 O O . ASP A 1 101 ? 7.441 -11.344 14.137 1.00 69.44 101 ASP A O 1
ATOM 805 N N . GLN A 1 102 ? 6.041 -10.079 15.338 1.00 75.88 102 GLN A N 1
ATOM 806 C CA . GLN A 1 102 ? 5.009 -11.083 15.544 1.00 75.88 102 GLN A CA 1
ATOM 807 C C . GLN A 1 102 ? 4.067 -11.266 14.339 1.00 75.88 102 GLN A C 1
ATOM 809 O O . GLN A 1 102 ? 3.637 -12.392 14.084 1.00 75.88 102 GLN A O 1
ATOM 814 N N . PHE A 1 103 ? 3.694 -10.197 13.626 1.00 79.38 103 PHE A N 1
ATOM 815 C CA . PHE A 1 103 ? 2.589 -10.248 12.647 1.00 79.38 103 PHE A CA 1
ATOM 816 C C . PHE A 1 103 ? 3.038 -10.206 11.194 1.00 79.38 103 PHE A C 1
ATOM 818 O O . PHE A 1 103 ? 2.364 -10.770 10.328 1.00 79.38 103 PHE A O 1
ATOM 825 N N . TRP A 1 104 ? 4.166 -9.561 10.919 1.00 86.69 104 TRP A N 1
ATOM 826 C CA . TRP A 1 104 ? 4.726 -9.503 9.584 1.00 86.69 104 TRP A CA 1
ATOM 827 C C . TRP A 1 104 ? 6.243 -9.390 9.649 1.00 86.69 104 TRP A C 1
ATOM 829 O O . TRP A 1 104 ? 6.787 -8.500 10.297 1.00 86.69 104 TRP A O 1
ATOM 839 N N . LYS A 1 105 ? 6.925 -10.291 8.939 1.00 85.12 105 LYS A N 1
ATOM 840 C CA . LYS A 1 105 ? 8.380 -10.308 8.819 1.00 85.12 105 LYS A CA 1
ATOM 841 C C . LYS A 1 105 ? 8.749 -10.470 7.356 1.00 85.12 105 LYS A C 1
ATOM 843 O O . LYS A 1 105 ? 8.418 -11.480 6.739 1.00 85.12 105 LYS A O 1
ATOM 848 N N . SER A 1 106 ? 9.444 -9.483 6.806 1.00 89.62 106 SER A N 1
ATOM 849 C CA . SER A 1 106 ? 9.853 -9.486 5.405 1.00 89.62 106 SER A CA 1
ATOM 850 C C . SER A 1 106 ? 11.232 -8.873 5.209 1.00 89.62 106 SER A C 1
ATOM 852 O O . SER A 1 106 ? 11.686 -8.050 5.998 1.00 89.62 106 SER A O 1
ATOM 854 N N . LYS A 1 107 ? 11.882 -9.260 4.107 1.00 90.12 107 LYS A N 1
ATOM 855 C CA . LYS A 1 107 ? 13.081 -8.592 3.582 1.00 90.12 107 LYS A CA 1
ATOM 856 C C . LYS A 1 107 ? 12.771 -7.241 2.927 1.00 90.12 107 LYS A C 1
ATOM 858 O O . LYS A 1 107 ? 13.686 -6.468 2.662 1.00 90.12 107 LYS A O 1
ATOM 863 N N . TYR A 1 108 ? 11.505 -6.984 2.605 1.00 92.56 108 TYR A N 1
ATOM 864 C CA . TYR A 1 108 ? 11.059 -5.726 2.022 1.00 92.56 108 TYR A CA 1
ATOM 865 C C . TYR A 1 108 ? 10.614 -4.760 3.123 1.00 92.56 108 TYR A C 1
ATOM 867 O O . TYR A 1 108 ? 9.964 -5.199 4.070 1.00 92.56 108 TYR A O 1
ATOM 875 N N . PRO A 1 109 ? 10.889 -3.450 3.001 1.00 93.19 109 PRO A N 1
ATOM 876 C CA . PRO A 1 109 ? 10.241 -2.459 3.851 1.00 93.19 109 PRO A CA 1
ATOM 877 C C . PRO A 1 109 ? 8.749 -2.337 3.489 1.00 93.19 109 PRO A C 1
ATOM 879 O O . PRO A 1 109 ? 8.351 -2.694 2.376 1.00 93.19 109 PRO A O 1
ATOM 882 N N . PRO A 1 110 ? 7.898 -1.799 4.377 1.00 93.69 110 PRO A N 1
ATOM 883 C CA . PRO A 1 110 ? 6.537 -1.449 4.001 1.00 93.69 110 PRO A CA 1
ATOM 884 C C . PRO A 1 110 ? 6.542 -0.224 3.071 1.00 93.69 110 PRO A C 1
ATOM 886 O O . PRO A 1 110 ? 7.270 0.750 3.281 1.00 93.69 110 PRO A O 1
ATOM 889 N N . PHE A 1 111 ? 5.704 -0.242 2.036 1.00 95.69 111 PHE A N 1
ATOM 890 C CA . PHE A 1 111 ? 5.654 0.815 1.026 1.00 95.69 111 PHE A CA 1
ATOM 891 C C . PHE A 1 111 ? 4.412 1.684 1.185 1.00 95.69 111 PHE A C 1
ATOM 893 O O . PHE A 1 111 ? 3.298 1.192 1.299 1.00 95.69 111 PHE A O 1
ATOM 900 N N . ARG A 1 112 ? 4.582 3.005 1.094 1.00 92.69 112 ARG A N 1
ATOM 901 C CA . ARG A 1 112 ? 3.460 3.966 1.105 1.00 92.69 112 ARG A CA 1
ATOM 902 C C . ARG A 1 112 ? 2.701 4.042 -0.230 1.00 92.69 112 ARG A C 1
ATOM 904 O O . ARG A 1 112 ? 1.675 4.700 -0.309 1.00 92.69 112 ARG A O 1
ATOM 911 N N . SER A 1 113 ? 3.237 3.454 -1.303 1.00 95.19 113 SER A N 1
ATOM 912 C CA . SER A 1 113 ? 2.574 3.408 -2.610 1.00 95.19 113 SER A CA 1
ATOM 913 C C . SER A 1 113 ? 3.189 2.360 -3.534 1.00 95.19 113 SER A C 1
ATOM 915 O O . SER A 1 113 ? 4.384 2.062 -3.451 1.00 95.19 113 SER A O 1
ATOM 917 N N . PHE A 1 114 ? 2.398 1.879 -4.496 1.00 96.69 114 PHE A N 1
ATOM 918 C CA . PHE A 1 114 ? 2.881 1.009 -5.574 1.00 96.69 114 PHE A CA 1
ATOM 919 C C . PHE A 1 114 ? 3.995 1.655 -6.401 1.00 96.69 114 PHE A C 1
ATOM 921 O O . PHE A 1 114 ? 4.898 0.965 -6.860 1.00 96.69 114 PHE A O 1
ATOM 928 N N . LYS A 1 115 ? 3.991 2.987 -6.540 1.00 96.06 115 LYS A N 1
ATOM 929 C CA . LYS A 1 115 ? 5.068 3.720 -7.219 1.00 96.06 115 LYS A CA 1
ATOM 930 C C . LYS A 1 115 ? 6.406 3.571 -6.490 1.00 96.06 115 LYS A C 1
ATOM 932 O O . LYS A 1 115 ? 7.422 3.360 -7.146 1.00 96.06 115 LYS A O 1
ATOM 937 N N . LYS A 1 116 ? 6.420 3.672 -5.153 1.00 96.19 116 LYS A N 1
ATOM 938 C CA . LYS A 1 116 ? 7.639 3.464 -4.349 1.00 96.19 116 LYS A CA 1
ATOM 939 C C . LYS A 1 116 ? 8.104 2.009 -4.409 1.00 96.19 116 LYS A C 1
ATOM 941 O O . LYS A 1 116 ? 9.291 1.777 -4.604 1.00 96.19 116 LYS A O 1
ATOM 946 N N . LEU A 1 117 ? 7.172 1.059 -4.318 1.00 97.38 117 LEU A N 1
ATOM 947 C CA . LEU A 1 117 ? 7.461 -0.369 -4.472 1.00 97.38 117 LEU A CA 1
ATOM 948 C C . LEU A 1 117 ? 8.101 -0.680 -5.833 1.00 97.38 117 LEU A C 1
ATOM 950 O O . LEU A 1 117 ? 9.157 -1.301 -5.891 1.00 97.38 117 LEU A O 1
ATOM 954 N N . ALA A 1 118 ? 7.483 -0.227 -6.926 1.00 97.06 118 ALA A N 1
ATOM 955 C CA . ALA A 1 118 ? 7.974 -0.474 -8.277 1.00 97.06 118 ALA A CA 1
ATOM 956 C C . ALA A 1 118 ? 9.389 0.071 -8.478 1.00 97.06 118 ALA A C 1
ATOM 958 O O . ALA A 1 118 ? 10.251 -0.646 -8.975 1.00 97.06 118 ALA A O 1
ATOM 959 N N . LYS A 1 119 ? 9.645 1.312 -8.047 1.00 94.94 119 LYS A N 1
ATOM 960 C CA . LYS A 1 119 ? 10.989 1.900 -8.101 1.00 94.94 119 LYS A CA 1
ATOM 961 C C . LYS A 1 119 ? 12.000 1.076 -7.317 1.00 94.94 119 LYS A C 1
ATOM 963 O O . LYS A 1 119 ? 13.028 0.718 -7.872 1.00 94.94 119 LYS A O 1
ATOM 968 N N . PHE A 1 120 ? 11.666 0.703 -6.080 1.00 95.69 120 PHE A N 1
ATOM 969 C CA . PHE A 1 120 ? 12.535 -0.125 -5.250 1.00 95.69 120 PHE A CA 1
ATOM 970 C C . PHE A 1 120 ? 12.894 -1.446 -5.943 1.00 95.69 120 PHE A C 1
ATOM 972 O O . PHE A 1 120 ? 14.066 -1.795 -6.012 1.00 95.69 120 PHE A O 1
ATOM 979 N N . ILE A 1 121 ? 11.912 -2.159 -6.500 1.00 95.38 121 ILE A N 1
ATOM 980 C CA . ILE A 1 121 ? 12.155 -3.434 -7.192 1.00 95.38 121 ILE A CA 1
ATOM 981 C C . ILE A 1 121 ? 13.055 -3.247 -8.417 1.00 95.38 121 ILE A C 1
ATOM 983 O O . ILE A 1 121 ? 13.981 -4.025 -8.620 1.00 95.38 121 ILE A O 1
ATOM 987 N N . ILE A 1 122 ? 12.775 -2.235 -9.239 1.00 93.81 122 ILE A N 1
ATOM 988 C CA . ILE A 1 122 ? 13.500 -1.997 -10.491 1.00 93.81 122 ILE A CA 1
ATOM 989 C C . ILE A 1 122 ? 14.931 -1.534 -10.228 1.00 93.81 122 ILE A C 1
ATOM 991 O O . ILE A 1 122 ? 15.864 -2.079 -10.809 1.00 93.81 122 ILE A O 1
ATOM 995 N N . GLU A 1 123 ? 15.122 -0.557 -9.346 1.00 90.50 123 GLU A N 1
ATOM 996 C CA . GLU A 1 123 ? 16.437 0.035 -9.084 1.00 90.50 123 GLU A CA 1
ATOM 997 C C . GLU A 1 123 ? 17.387 -0.966 -8.403 1.00 90.50 123 GLU A C 1
ATOM 999 O O . GLU A 1 123 ? 18.595 -0.915 -8.635 1.00 90.50 123 GLU A O 1
ATOM 1004 N N . ASN A 1 124 ? 16.844 -1.933 -7.652 1.00 91.38 124 ASN A N 1
ATOM 1005 C CA . ASN A 1 124 ? 17.596 -3.038 -7.045 1.00 91.38 124 ASN A CA 1
ATOM 1006 C C . ASN A 1 124 ? 17.667 -4.301 -7.931 1.00 91.38 124 ASN A C 1
ATOM 1008 O O . ASN A 1 124 ? 18.096 -5.353 -7.461 1.00 91.38 124 ASN A O 1
ATOM 1012 N N . SER A 1 125 ? 17.232 -4.242 -9.195 1.00 90.75 125 SER A N 1
ATOM 1013 C CA . SER A 1 125 ? 17.285 -5.385 -10.113 1.00 90.75 125 SER A CA 1
ATOM 1014 C C . SER A 1 125 ? 18.589 -5.411 -10.909 1.00 90.75 125 SER A C 1
ATOM 1016 O O . SER A 1 125 ? 18.868 -4.495 -11.684 1.00 90.75 125 SER A O 1
ATOM 1018 N N . ASP A 1 126 ? 19.337 -6.514 -10.825 1.00 89.88 126 ASP A N 1
ATOM 1019 C CA . ASP A 1 126 ? 20.533 -6.730 -11.652 1.00 89.88 126 ASP A CA 1
ATOM 1020 C C . ASP A 1 126 ? 20.224 -6.645 -13.151 1.00 89.88 126 ASP A C 1
ATOM 1022 O O . ASP A 1 126 ? 21.000 -6.076 -13.918 1.00 89.88 126 ASP A O 1
ATOM 1026 N N . LEU A 1 127 ? 19.059 -7.151 -13.571 1.00 87.94 127 LEU A N 1
ATOM 1027 C CA . LEU A 1 127 ? 18.619 -7.098 -14.965 1.00 87.94 127 LEU A CA 1
ATOM 1028 C C . LEU A 1 127 ? 18.479 -5.649 -15.447 1.00 87.94 127 LEU A C 1
ATOM 1030 O O . LEU A 1 127 ? 18.907 -5.319 -16.556 1.00 87.94 127 LEU A O 1
ATOM 1034 N N . PHE A 1 128 ? 17.917 -4.775 -14.610 1.00 88.81 128 PHE A N 1
ATOM 1035 C CA . PHE A 1 128 ? 17.811 -3.350 -14.910 1.00 88.81 128 PHE A CA 1
ATOM 1036 C C . PHE A 1 128 ? 19.193 -2.699 -15.002 1.00 88.81 128 PHE A C 1
ATOM 1038 O O . PHE A 1 128 ? 19.495 -2.039 -15.999 1.00 88.81 128 PHE A O 1
ATOM 1045 N N . GLN A 1 129 ? 20.063 -2.953 -14.022 1.00 87.62 129 GLN A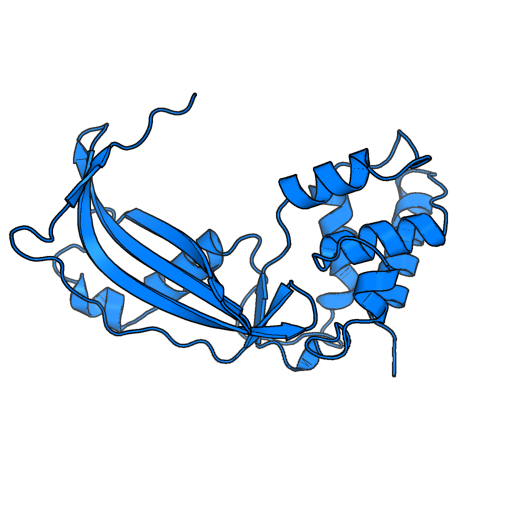 N 1
ATOM 1046 C CA . GLN A 1 129 ? 21.419 -2.400 -13.987 1.00 87.62 129 GLN A CA 1
ATOM 1047 C C . GLN A 1 129 ? 22.270 -2.836 -15.190 1.00 87.62 129 GLN A C 1
ATOM 1049 O O . GLN A 1 129 ? 23.052 -2.046 -15.722 1.00 87.62 129 GLN A O 1
ATOM 1054 N N . GLN A 1 130 ? 22.110 -4.079 -15.650 1.00 87.81 130 GLN A N 1
ATOM 1055 C CA . GLN A 1 130 ? 22.799 -4.600 -16.832 1.00 87.81 130 GLN A CA 1
ATOM 1056 C C . GLN A 1 130 ? 22.240 -4.003 -18.127 1.00 87.81 130 GLN A C 1
ATOM 1058 O O . GLN A 1 130 ? 23.008 -3.515 -18.955 1.00 87.81 130 GLN A O 1
ATOM 1063 N N . THR A 1 131 ? 20.914 -3.981 -18.281 1.00 86.38 131 THR A N 1
ATOM 1064 C CA . THR A 1 131 ? 20.246 -3.489 -19.500 1.00 86.38 131 THR A CA 1
ATOM 1065 C C . THR A 1 131 ? 20.510 -2.004 -19.730 1.00 86.38 131 THR A C 1
ATOM 1067 O O . THR A 1 131 ? 20.770 -1.576 -20.853 1.00 86.38 131 THR A O 1
ATOM 1070 N N . PHE A 1 132 ? 20.508 -1.211 -18.659 1.00 85.38 132 PHE A N 1
ATOM 1071 C CA . PHE A 1 132 ? 20.726 0.231 -18.726 1.00 85.38 132 PHE A CA 1
ATOM 1072 C C . PHE A 1 132 ? 22.154 0.649 -18.357 1.00 85.38 132 PHE A C 1
ATOM 1074 O O . PHE A 1 132 ? 22.404 1.828 -18.113 1.00 85.38 132 PHE A O 1
ATOM 1081 N N . LYS A 1 133 ? 23.126 -0.275 -18.385 1.00 83.88 133 LYS A N 1
ATOM 1082 C CA . LYS A 1 133 ? 24.536 0.005 -18.055 1.00 83.88 133 LYS A CA 1
ATOM 1083 C C . LYS A 1 133 ? 25.121 1.165 -18.871 1.00 83.88 133 LYS A C 1
ATOM 1085 O O . LYS A 1 133 ? 25.866 1.977 -18.327 1.00 83.88 133 LYS A O 1
ATOM 1090 N N . SER A 1 134 ? 24.763 1.271 -20.151 1.00 78.31 134 SER A N 1
ATOM 1091 C CA . SER A 1 134 ? 25.210 2.357 -21.041 1.00 78.31 134 SER A CA 1
ATOM 1092 C C . SER A 1 134 ? 24.545 3.708 -20.745 1.00 78.31 134 SER A C 1
ATOM 1094 O O . SER A 1 134 ? 25.011 4.738 -21.219 1.00 78.31 134 SER A O 1
ATOM 1096 N N . TYR A 1 135 ? 23.480 3.716 -19.939 1.00 73.19 135 TYR A N 1
ATOM 1097 C CA . TYR A 1 135 ? 22.728 4.901 -19.523 1.00 73.19 135 TYR A CA 1
ATOM 1098 C C . TYR A 1 135 ? 23.072 5.343 -18.091 1.00 73.19 135 TYR A C 1
ATOM 1100 O O . TYR A 1 135 ? 22.383 6.197 -17.551 1.00 73.19 135 TYR A O 1
ATOM 1108 N N . LYS A 1 136 ? 24.135 4.804 -17.470 1.00 67.25 136 LYS A N 1
ATOM 1109 C CA . LYS A 1 136 ? 24.509 5.071 -16.062 1.00 67.25 136 LYS A CA 1
ATOM 1110 C C . LYS A 1 136 ? 24.604 6.552 -15.678 1.00 67.25 136 LYS A C 1
ATOM 1112 O O . LYS A 1 136 ? 24.357 6.885 -14.526 1.00 67.25 136 LYS A O 1
ATOM 1117 N N . ASN A 1 137 ? 24.940 7.422 -16.629 1.00 73.81 137 ASN A N 1
ATOM 1118 C CA . ASN A 1 137 ? 25.089 8.862 -16.394 1.00 73.81 137 ASN A CA 1
ATOM 1119 C C . ASN A 1 137 ? 23.825 9.670 -16.740 1.00 73.81 137 ASN A C 1
ATOM 1121 O O . ASN A 1 137 ? 23.838 10.894 -16.637 1.00 73.81 137 ASN A O 1
ATOM 1125 N N . LEU A 1 138 ? 22.748 9.010 -17.174 1.00 78.00 138 LEU A N 1
ATOM 1126 C CA . LEU A 1 138 ? 21.480 9.645 -17.518 1.00 78.00 138 LEU A CA 1
ATOM 1127 C C . LEU A 1 138 ? 20.424 9.276 -16.468 1.00 78.00 138 LEU A C 1
ATOM 1129 O O . LEU A 1 138 ? 20.166 8.088 -16.261 1.00 78.00 138 LEU A O 1
ATOM 1133 N N . PRO A 1 139 ? 19.781 10.260 -15.814 1.00 80.62 139 PRO A N 1
ATOM 1134 C CA . PRO A 1 139 ? 18.736 9.975 -14.844 1.00 80.62 139 PRO A CA 1
ATOM 1135 C C . PRO A 1 139 ? 17.555 9.286 -15.537 1.00 80.62 139 PRO A C 1
ATOM 1137 O O . PRO A 1 139 ? 16.920 9.841 -16.438 1.00 80.62 139 PRO A O 1
ATOM 1140 N N . MET A 1 140 ? 17.265 8.054 -15.115 1.00 86.31 140 MET A N 1
ATOM 1141 C CA . MET A 1 140 ? 16.115 7.300 -15.602 1.00 86.31 140 MET A CA 1
ATOM 1142 C C . MET A 1 140 ? 14.884 7.629 -14.754 1.00 86.31 140 MET A C 1
ATOM 1144 O O . MET A 1 140 ? 14.876 7.498 -13.532 1.00 86.31 140 MET A O 1
ATOM 1148 N N . HIS A 1 141 ? 13.811 8.028 -15.417 1.00 89.38 141 HIS A N 1
ATOM 1149 C CA . HIS A 1 141 ? 12.494 8.219 -14.841 1.00 89.38 141 HIS A CA 1
ATOM 1150 C C . HIS A 1 141 ? 11.687 6.923 -14.947 1.00 89.38 141 HIS A C 1
ATOM 1152 O O . HIS A 1 141 ? 11.616 6.284 -15.998 1.00 89.38 141 HIS A O 1
ATOM 1158 N N . HIS A 1 142 ? 11.029 6.563 -13.846 1.00 92.00 142 HIS A N 1
ATOM 1159 C CA . HIS A 1 142 ? 10.089 5.448 -13.781 1.00 92.00 142 HIS A CA 1
ATOM 1160 C C . HIS A 1 142 ? 8.665 5.986 -13.660 1.00 92.00 142 HIS A C 1
ATOM 1162 O O . HIS A 1 142 ? 8.256 6.471 -12.596 1.00 92.00 142 HIS A O 1
ATOM 1168 N N . VAL A 1 143 ? 7.921 5.912 -14.763 1.00 92.75 143 VAL A N 1
ATOM 1169 C CA . VAL A 1 143 ? 6.484 6.202 -14.795 1.00 92.75 143 VAL A CA 1
ATOM 1170 C C . VAL A 1 143 ? 5.752 4.898 -14.509 1.00 92.75 143 VAL A C 1
ATOM 1172 O O . VAL A 1 143 ? 5.939 3.920 -15.224 1.00 92.75 143 VAL A O 1
ATOM 1175 N N . VAL A 1 144 ? 4.967 4.871 -13.434 1.00 95.31 144 VAL A N 1
ATOM 1176 C CA . VAL A 1 144 ? 4.312 3.654 -12.942 1.00 95.31 144 VAL A CA 1
ATOM 1177 C C . VAL A 1 144 ? 2.809 3.798 -13.127 1.00 95.31 144 VAL A C 1
ATOM 1179 O O . VAL A 1 144 ? 2.198 4.648 -12.482 1.00 95.31 144 VAL A O 1
ATOM 1182 N N . ASP A 1 145 ? 2.241 2.963 -13.989 1.00 96.06 145 ASP A N 1
ATOM 1183 C CA . ASP A 1 145 ? 0.799 2.750 -14.113 1.00 96.06 145 ASP A CA 1
ATOM 1184 C C . ASP A 1 145 ? 0.393 1.549 -13.253 1.00 96.06 145 ASP A C 1
ATOM 1186 O O . ASP A 1 145 ? 1.111 0.548 -13.208 1.00 96.06 145 ASP A O 1
ATOM 1190 N N . VAL A 1 146 ? -0.728 1.647 -12.540 1.00 96.00 146 VAL A N 1
ATOM 1191 C CA . VAL A 1 146 ? -1.172 0.630 -11.576 1.00 96.00 146 VAL A CA 1
ATOM 1192 C C . VAL A 1 146 ? -2.584 0.203 -11.930 1.00 96.00 146 VAL A C 1
ATOM 1194 O O . VAL A 1 146 ? -3.494 1.028 -11.967 1.00 96.00 146 VAL A O 1
ATOM 1197 N N . LYS A 1 147 ? -2.774 -1.097 -12.150 1.00 96.62 147 LYS A N 1
ATOM 1198 C CA . LYS A 1 147 ? -4.071 -1.689 -12.474 1.00 96.62 147 LYS A CA 1
ATOM 1199 C C . LYS A 1 147 ? -4.400 -2.819 -11.515 1.00 96.62 147 LYS A C 1
ATOM 1201 O O . LYS A 1 147 ? -3.599 -3.736 -11.333 1.00 96.62 147 LYS A O 1
ATOM 1206 N N . SER A 1 148 ? -5.600 -2.770 -10.950 1.00 93.50 148 SER A N 1
ATOM 1207 C CA . SER A 1 148 ? -6.178 -3.915 -10.254 1.00 93.50 148 SER A CA 1
ATOM 1208 C C . SER A 1 148 ? -6.466 -5.023 -11.264 1.00 93.50 148 SER A C 1
ATOM 1210 O O . SER A 1 148 ? -7.045 -4.773 -12.320 1.00 93.50 148 SER A O 1
ATOM 1212 N N . ILE A 1 149 ? -6.067 -6.240 -10.925 1.00 92.56 149 ILE A N 1
ATOM 1213 C CA . ILE A 1 149 ? -6.419 -7.479 -11.630 1.00 92.56 149 ILE A CA 1
ATOM 1214 C C . ILE A 1 149 ? -7.110 -8.409 -10.624 1.00 92.56 149 ILE A C 1
ATOM 1216 O O . ILE A 1 149 ? -6.987 -8.177 -9.422 1.00 92.56 149 ILE A O 1
ATOM 1220 N N . ASP A 1 150 ? -7.821 -9.440 -11.087 1.00 83.56 150 ASP A N 1
ATOM 1221 C CA . ASP A 1 150 ? -8.735 -10.270 -10.272 1.00 83.56 150 ASP A CA 1
ATOM 1222 C C . ASP A 1 150 ? -8.235 -10.577 -8.847 1.00 83.56 150 ASP A C 1
ATOM 1224 O O . ASP A 1 150 ? -8.932 -10.326 -7.858 1.00 83.56 150 ASP A O 1
ATOM 1228 N N . ASP A 1 151 ? -6.992 -11.058 -8.745 1.00 86.00 151 ASP A N 1
ATOM 1229 C CA . ASP A 1 151 ? -6.372 -11.503 -7.494 1.00 86.00 151 ASP A CA 1
ATOM 1230 C C . ASP A 1 151 ? -5.201 -10.621 -7.049 1.00 86.00 151 ASP A C 1
ATOM 1232 O O . ASP A 1 151 ? -4.385 -11.055 -6.237 1.00 86.00 151 ASP A O 1
ATOM 1236 N N . GLY A 1 152 ? -5.051 -9.399 -7.564 1.00 94.44 152 GLY A N 1
ATOM 1237 C CA . GLY A 1 152 ? -3.860 -8.619 -7.245 1.00 94.44 152 GLY A CA 1
ATOM 1238 C C . GLY A 1 152 ? -3.677 -7.314 -7.999 1.00 94.44 152 GLY A C 1
ATOM 1239 O O . GLY A 1 152 ? -4.632 -6.607 -8.310 1.00 94.44 152 GLY A O 1
ATOM 1240 N N . MET A 1 153 ? -2.413 -6.983 -8.251 1.00 96.88 153 MET A N 1
ATOM 1241 C CA . MET A 1 153 ? -2.008 -5.732 -8.886 1.00 96.88 153 MET A CA 1
ATOM 1242 C C . MET A 1 153 ? -1.033 -6.005 -10.025 1.00 96.88 153 MET A C 1
ATOM 1244 O O . MET A 1 153 ? -0.082 -6.776 -9.879 1.00 96.88 153 MET A O 1
ATOM 1248 N N . LEU A 1 154 ? -1.258 -5.330 -11.148 1.00 97.69 154 LEU A N 1
ATOM 1249 C CA . LEU A 1 154 ? -0.331 -5.230 -12.264 1.00 97.69 154 LEU A CA 1
ATOM 1250 C C . LEU A 1 154 ? 0.224 -3.808 -12.300 1.00 97.69 154 LEU A C 1
ATOM 1252 O O . LEU A 1 154 ? -0.511 -2.846 -12.523 1.00 97.69 154 LEU A O 1
ATOM 1256 N N . LEU A 1 155 ? 1.529 -3.680 -12.100 1.00 98.12 155 LEU A N 1
ATOM 1257 C CA . LEU A 1 155 ? 2.243 -2.420 -12.211 1.00 98.12 155 LEU A CA 1
ATOM 1258 C C . LEU A 1 155 ? 2.990 -2.424 -13.539 1.00 98.12 155 LEU A C 1
ATOM 1260 O O . LEU A 1 155 ? 3.782 -3.328 -13.803 1.00 98.12 155 LEU A O 1
ATOM 1264 N N . THR A 1 156 ? 2.766 -1.412 -14.365 1.00 97.44 156 THR A N 1
ATOM 1265 C CA . THR A 1 156 ? 3.507 -1.209 -15.611 1.00 97.44 156 THR A CA 1
ATOM 1266 C C . THR A 1 156 ? 4.486 -0.067 -15.404 1.00 97.44 156 THR A C 1
ATOM 1268 O O . THR A 1 156 ? 4.087 1.082 -15.227 1.00 97.44 156 THR A O 1
ATOM 1271 N N . VAL A 1 157 ? 5.776 -0.387 -15.400 1.00 96.62 157 VAL A N 1
ATOM 1272 C CA . VAL A 1 157 ? 6.866 0.570 -15.232 1.00 96.62 157 VAL A CA 1
ATOM 1273 C C . VAL A 1 157 ? 7.418 0.926 -16.600 1.00 96.62 157 VAL A C 1
ATOM 1275 O O . VAL A 1 157 ? 8.033 0.102 -17.271 1.00 96.62 157 VAL A O 1
ATOM 1278 N N . THR A 1 158 ? 7.216 2.171 -17.008 1.00 94.75 158 THR A N 1
ATOM 1279 C CA . THR A 1 158 ? 7.846 2.731 -18.202 1.00 94.75 158 THR A CA 1
ATOM 1280 C C . THR A 1 158 ? 9.152 3.401 -17.799 1.00 94.75 158 THR A C 1
ATOM 1282 O O . THR A 1 158 ? 9.161 4.308 -16.960 1.00 94.75 158 THR A O 1
ATOM 1285 N N . HIS A 1 159 ? 10.253 2.942 -18.387 1.00 92.81 159 HIS A N 1
ATOM 1286 C CA . HIS A 1 159 ? 11.586 3.504 -18.207 1.00 92.81 159 HIS A CA 1
ATOM 1287 C C . HIS A 1 159 ? 11.796 4.575 -19.271 1.00 92.81 159 HIS A C 1
ATOM 1289 O O . HIS A 1 159 ? 11.775 4.281 -20.469 1.00 92.81 159 HIS A O 1
ATOM 1295 N N . ALA A 1 160 ? 11.962 5.817 -18.840 1.00 90.81 160 ALA A N 1
ATOM 1296 C CA . ALA A 1 160 ? 12.101 6.961 -19.724 1.00 90.81 160 ALA A CA 1
ATOM 1297 C C . ALA A 1 160 ? 13.263 7.842 -19.278 1.00 90.81 160 ALA A C 1
ATOM 1299 O O . ALA A 1 160 ? 13.565 7.925 -18.097 1.00 90.81 160 ALA A O 1
ATOM 1300 N N . HIS A 1 161 ? 13.890 8.540 -20.210 1.00 88.06 161 HIS A N 1
ATOM 1301 C CA . HIS A 1 161 ? 14.859 9.587 -19.890 1.00 88.06 161 HIS A CA 1
ATOM 1302 C C . HIS A 1 161 ? 14.257 10.936 -20.243 1.00 88.06 161 HIS A C 1
ATOM 1304 O O . HIS A 1 161 ? 13.471 11.041 -21.187 1.00 88.06 161 HIS A O 1
ATOM 1310 N N . GLN A 1 162 ? 14.629 11.956 -19.488 1.00 85.12 162 GLN A N 1
ATOM 1311 C CA . GLN A 1 162 ? 14.246 13.318 -19.801 1.00 85.12 162 GLN A CA 1
ATOM 1312 C C . GLN A 1 162 ? 15.096 13.844 -20.959 1.00 85.12 162 GLN A C 1
ATOM 1314 O O . GLN A 1 162 ? 16.322 13.769 -20.916 1.00 85.12 162 GLN A O 1
ATOM 1319 N N . THR A 1 163 ? 14.439 14.356 -21.998 1.00 83.31 163 THR A N 1
ATOM 1320 C CA . THR A 1 163 ? 15.097 14.954 -23.174 1.00 83.31 163 THR A CA 1
ATOM 1321 C C . THR A 1 163 ? 14.993 16.471 -23.176 1.00 83.31 163 THR A C 1
ATOM 1323 O O . THR A 1 163 ? 15.863 17.150 -23.712 1.00 83.31 163 THR A O 1
ATOM 1326 N N . SER A 1 164 ? 13.955 17.016 -22.544 1.00 81.19 164 SER A N 1
ATOM 1327 C CA . SER A 1 164 ? 13.769 18.450 -22.338 1.00 81.19 164 SER A CA 1
ATOM 1328 C C . SER A 1 164 ? 13.040 18.694 -21.015 1.00 81.19 164 SER A C 1
ATOM 1330 O O . SER A 1 164 ? 12.612 17.755 -20.345 1.00 81.19 164 SER A O 1
ATOM 1332 N N . LYS A 1 165 ? 12.860 19.954 -20.602 1.00 78.56 165 LYS A N 1
ATOM 1333 C CA . LYS A 1 165 ? 12.140 20.280 -19.352 1.00 78.56 165 LYS A CA 1
ATOM 1334 C C . LYS A 1 165 ? 10.721 19.701 -19.293 1.00 78.56 165 LYS A C 1
ATOM 1336 O O . LYS A 1 165 ? 10.220 19.462 -18.201 1.00 78.56 165 LYS A O 1
ATOM 1341 N N . ILE A 1 166 ? 10.107 19.476 -20.451 1.00 81.25 166 ILE A N 1
ATOM 1342 C CA . ILE A 1 166 ? 8.710 19.065 -20.582 1.00 81.25 166 ILE A CA 1
ATOM 1343 C C . ILE A 1 166 ? 8.545 17.705 -21.258 1.00 81.25 166 ILE A C 1
ATOM 1345 O O . ILE A 1 166 ? 7.424 17.231 -21.342 1.00 81.25 166 ILE A O 1
ATOM 1349 N N . GLU A 1 167 ? 9.615 17.053 -21.716 1.00 85.19 167 GLU A N 1
ATOM 1350 C CA . GLU A 1 167 ? 9.517 15.789 -22.451 1.00 85.19 167 GLU A CA 1
ATOM 1351 C C . GLU A 1 167 ? 10.372 14.697 -21.828 1.00 85.19 167 GLU A C 1
ATOM 1353 O O . GLU A 1 167 ? 11.550 14.885 -21.504 1.00 85.19 167 GLU A O 1
ATOM 1358 N N . ILE A 1 168 ? 9.766 13.519 -21.737 1.00 87.06 168 ILE A N 1
ATOM 1359 C CA . ILE A 1 168 ? 10.454 12.270 -21.450 1.00 87.06 168 ILE A CA 1
ATOM 1360 C C . ILE A 1 168 ? 10.256 11.321 -22.620 1.00 87.06 168 ILE A C 1
ATOM 1362 O O . ILE A 1 168 ? 9.159 11.172 -23.157 1.00 87.06 168 ILE A O 1
ATOM 1366 N N . VAL A 1 169 ? 11.320 10.635 -22.999 1.00 87.88 169 VAL A N 1
ATOM 1367 C CA . VAL A 1 169 ? 11.277 9.643 -24.063 1.00 87.88 169 VAL A CA 1
ATOM 1368 C C . VAL A 1 169 ? 11.389 8.256 -23.450 1.00 87.88 169 VAL A C 1
ATOM 1370 O O . VAL A 1 169 ? 12.365 7.935 -22.764 1.00 87.88 169 VAL A O 1
ATOM 1373 N N . CYS A 1 170 ? 10.370 7.443 -23.713 1.00 89.38 170 CYS A N 1
ATOM 1374 C CA . CYS A 1 170 ? 10.200 6.095 -23.188 1.00 89.38 170 CYS A CA 1
ATOM 1375 C C . CYS A 1 170 ? 11.056 5.108 -23.974 1.00 89.38 170 CYS A C 1
ATOM 1377 O O . CYS A 1 170 ? 10.929 5.018 -25.192 1.00 89.38 170 CYS A O 1
ATOM 1379 N N . HIS A 1 171 ? 11.887 4.345 -23.276 1.00 87.94 171 HIS A N 1
ATOM 1380 C CA . HIS A 1 171 ? 12.824 3.391 -23.871 1.00 87.94 171 HIS A CA 1
ATOM 1381 C C . HIS A 1 171 ? 12.427 1.948 -23.673 1.00 87.94 171 HIS A C 1
ATOM 1383 O O . HIS A 1 171 ? 12.757 1.109 -24.501 1.00 87.94 171 HIS A O 1
ATOM 1389 N N . ALA A 1 172 ? 11.782 1.643 -22.555 1.00 91.81 172 ALA A N 1
ATOM 1390 C CA . ALA A 1 172 ? 11.426 0.279 -22.232 1.00 91.81 172 ALA A CA 1
ATOM 1391 C C . ALA A 1 172 ? 10.235 0.224 -21.293 1.00 91.81 172 ALA A C 1
ATOM 1393 O O . ALA A 1 172 ? 9.900 1.202 -20.617 1.00 91.81 172 ALA A O 1
ATOM 1394 N N . VAL A 1 173 ? 9.651 -0.962 -21.208 1.00 94.31 173 VAL A N 1
ATOM 1395 C CA . VAL A 1 173 ? 8.589 -1.286 -20.266 1.00 94.31 173 VAL A CA 1
ATOM 1396 C C . VAL A 1 173 ? 8.948 -2.560 -19.517 1.00 94.31 173 VAL A C 1
ATOM 1398 O O . VAL A 1 173 ? 9.400 -3.538 -20.112 1.00 94.31 173 VAL A O 1
ATOM 1401 N N . THR A 1 174 ? 8.696 -2.545 -18.215 1.00 95.94 174 THR A N 1
ATOM 1402 C CA . THR A 1 174 ? 8.721 -3.725 -17.350 1.00 95.94 174 THR A CA 1
ATOM 1403 C C . THR A 1 174 ? 7.390 -3.826 -16.632 1.00 95.94 174 THR A C 1
ATOM 1405 O O . THR A 1 174 ? 6.822 -2.817 -16.218 1.00 95.94 174 THR A O 1
ATOM 1408 N N . THR A 1 175 ? 6.881 -5.039 -16.459 1.00 97.00 175 THR A N 1
ATOM 1409 C CA . THR A 1 175 ? 5.673 -5.279 -15.671 1.00 97.00 175 THR A CA 1
ATOM 1410 C C . THR A 1 175 ? 6.016 -5.995 -14.376 1.00 97.00 175 THR A C 1
ATOM 1412 O O . THR A 1 175 ? 6.903 -6.846 -14.337 1.00 97.00 175 THR A O 1
ATOM 1415 N N . ILE A 1 176 ? 5.309 -5.636 -13.310 1.00 97.62 176 ILE A N 1
ATOM 1416 C CA . ILE A 1 176 ? 5.402 -6.272 -12.003 1.00 97.62 176 ILE A CA 1
ATOM 1417 C C . ILE A 1 176 ? 4.008 -6.772 -11.649 1.00 97.62 176 ILE A C 1
ATOM 1419 O O . ILE A 1 176 ? 3.061 -5.987 -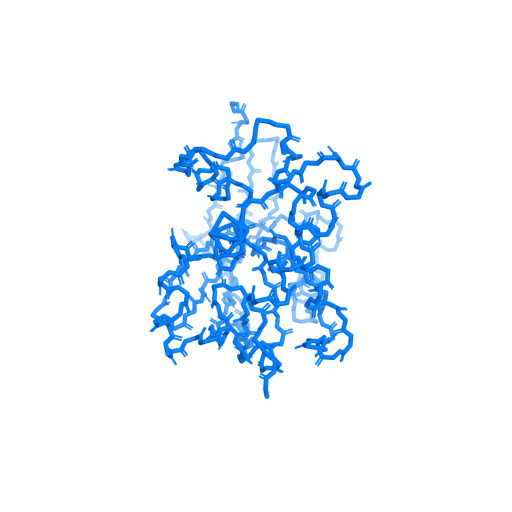11.585 1.00 97.62 176 ILE A O 1
ATOM 1423 N N . LYS A 1 177 ? 3.876 -8.076 -11.424 1.00 97.62 177 LYS A N 1
ATOM 1424 C CA . LYS A 1 177 ? 2.644 -8.703 -10.948 1.00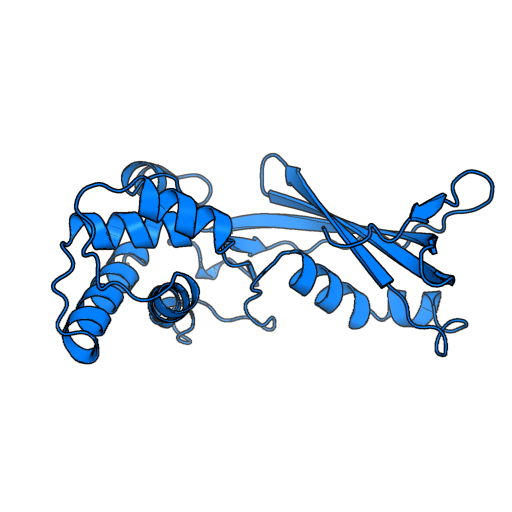 97.62 177 LYS A CA 1
ATOM 1425 C C . LYS A 1 177 ? 2.792 -9.038 -9.473 1.00 97.62 177 LYS A C 1
ATOM 1427 O O . LYS A 1 177 ? 3.819 -9.563 -9.046 1.00 97.62 177 LYS A O 1
ATOM 1432 N N . LEU A 1 178 ? 1.750 -8.725 -8.719 1.00 97.56 178 LEU A N 1
ATOM 1433 C CA . LEU A 1 178 ? 1.623 -9.012 -7.297 1.00 97.56 178 LEU A CA 1
ATOM 1434 C C . LEU A 1 178 ? 0.310 -9.743 -7.076 1.00 97.56 178 LEU A C 1
ATOM 1436 O O . LEU A 1 178 ? -0.717 -9.305 -7.597 1.00 97.56 178 LEU A O 1
ATOM 1440 N N . LYS A 1 179 ? 0.320 -10.800 -6.268 1.00 97.06 179 LYS A N 1
ATOM 1441 C CA . LYS A 1 179 ? -0.900 -11.483 -5.833 1.00 97.06 179 LYS A CA 1
ATOM 1442 C C . LYS A 1 179 ? -1.280 -11.005 -4.436 1.00 97.06 179 LYS A C 1
ATOM 1444 O O . LYS A 1 179 ? -0.443 -10.959 -3.543 1.00 97.06 179 LYS A O 1
ATOM 1449 N N . ARG A 1 180 ? -2.535 -10.616 -4.247 1.00 96.88 180 ARG A N 1
ATOM 1450 C CA . ARG A 1 180 ? -3.092 -10.179 -2.966 1.00 96.88 180 ARG A CA 1
ATOM 1451 C C . ARG A 1 180 ? -3.368 -11.393 -2.086 1.00 96.88 180 ARG A C 1
ATOM 1453 O O . ARG A 1 180 ? -3.958 -12.369 -2.544 1.00 96.88 180 ARG A O 1
ATOM 1460 N N . VAL A 1 181 ? -2.967 -11.316 -0.821 1.00 96.06 181 VAL A N 1
ATOM 1461 C CA . VAL A 1 181 ? -3.121 -12.424 0.141 1.00 96.06 181 VAL A CA 1
ATOM 1462 C C . VAL A 1 181 ? -3.747 -12.023 1.468 1.00 96.06 181 VAL A C 1
ATOM 1464 O O . VAL A 1 181 ? -4.356 -12.872 2.115 1.00 96.06 181 VAL A O 1
ATOM 1467 N N . ALA A 1 182 ? -3.647 -10.750 1.858 1.00 95.06 182 ALA A N 1
ATOM 1468 C CA . ALA A 1 182 ? -4.174 -10.265 3.129 1.00 95.06 182 ALA A CA 1
ATOM 1469 C C . ALA A 1 182 ? -4.599 -8.797 3.036 1.00 95.06 182 ALA A C 1
ATOM 1471 O O . ALA A 1 182 ? -3.782 -7.914 2.764 1.00 95.06 182 ALA A O 1
ATOM 1472 N N . GLY A 1 183 ? -5.877 -8.518 3.278 1.00 94.56 183 GLY A N 1
ATOM 1473 C CA . GLY A 1 183 ? -6.444 -7.192 3.077 1.00 94.56 183 GLY A CA 1
ATOM 1474 C C . GLY A 1 183 ? -6.296 -6.706 1.636 1.00 94.56 183 GLY A C 1
ATOM 1475 O O . GLY A 1 183 ? -5.995 -7.474 0.722 1.00 94.56 183 GLY A O 1
ATOM 1476 N N . HIS A 1 184 ? -6.401 -5.391 1.452 1.00 95.62 184 HIS A N 1
ATOM 1477 C CA . HIS A 1 184 ? -5.977 -4.706 0.225 1.00 95.62 184 HIS A CA 1
ATOM 1478 C C . HIS A 1 184 ? -4.527 -4.204 0.282 1.00 95.62 184 HIS A C 1
ATOM 1480 O O . HIS A 1 184 ? -4.094 -3.461 -0.601 1.00 95.62 184 HIS A O 1
ATOM 1486 N N . ILE A 1 185 ? -3.767 -4.625 1.297 1.00 96.25 185 ILE A N 1
ATOM 1487 C CA . ILE A 1 185 ? -2.426 -4.104 1.581 1.00 96.25 185 ILE A CA 1
ATOM 1488 C C . ILE A 1 185 ? -1.319 -5.158 1.486 1.00 96.25 185 ILE A C 1
ATOM 1490 O O . ILE A 1 185 ? -0.174 -4.794 1.236 1.00 96.25 185 ILE A O 1
ATOM 1494 N N . GLY A 1 186 ? -1.631 -6.442 1.682 1.00 96.88 186 GLY A N 1
ATOM 1495 C CA . GLY A 1 186 ? -0.663 -7.536 1.743 1.00 96.88 186 GLY A CA 1
ATOM 1496 C C . GLY A 1 186 ? -0.587 -8.326 0.441 1.00 96.88 186 GLY A C 1
ATOM 1497 O O . GLY A 1 186 ? -1.592 -8.865 -0.037 1.00 96.88 186 GLY A O 1
ATOM 1498 N N . TYR A 1 187 ? 0.624 -8.432 -0.101 1.00 97.62 187 TYR A N 1
ATOM 1499 C CA . TYR A 1 187 ? 0.922 -9.043 -1.391 1.00 97.62 187 TYR A CA 1
ATOM 1500 C C . TYR A 1 187 ? 2.038 -10.087 -1.289 1.00 97.62 187 TYR A C 1
ATOM 1502 O O . TYR A 1 187 ? 2.934 -9.981 -0.453 1.00 97.62 187 TYR A O 1
ATOM 1510 N N . ASN A 1 188 ? 2.007 -11.080 -2.171 1.00 95.56 188 ASN A N 1
ATOM 1511 C CA . ASN A 1 188 ? 3.058 -12.075 -2.360 1.00 95.56 188 ASN A CA 1
ATOM 1512 C C . ASN A 1 188 ? 3.270 -12.379 -3.854 1.00 95.56 188 ASN A C 1
ATOM 1514 O O . ASN A 1 188 ? 2.675 -11.724 -4.719 1.00 95.56 188 ASN A O 1
ATOM 1518 N N . ASN A 1 189 ? 4.103 -13.388 -4.139 1.00 92.88 189 ASN A N 1
ATOM 1519 C CA . ASN A 1 189 ? 4.366 -13.892 -5.489 1.00 92.88 189 ASN A CA 1
ATOM 1520 C C . ASN A 1 189 ? 4.761 -12.752 -6.439 1.00 92.88 189 ASN A C 1
ATOM 1522 O O . ASN A 1 189 ? 4.124 -12.521 -7.470 1.00 92.88 189 ASN A O 1
ATOM 1526 N N . LEU A 1 190 ? 5.786 -11.998 -6.033 1.00 94.81 190 LEU A N 1
ATOM 1527 C CA . LEU A 1 190 ? 6.356 -10.928 -6.835 1.00 94.81 190 LEU A CA 1
ATOM 1528 C C . LEU A 1 190 ? 6.932 -11.509 -8.132 1.00 94.81 190 LEU A C 1
ATOM 1530 O O . LEU A 1 190 ? 7.928 -12.228 -8.109 1.00 94.81 190 LEU A O 1
ATOM 1534 N N . GLN A 1 191 ? 6.335 -11.149 -9.265 1.00 95.25 191 GLN A N 1
ATOM 1535 C CA . GLN A 1 191 ? 6.811 -11.551 -10.586 1.00 95.25 191 GLN A CA 1
ATOM 1536 C C . GLN A 1 191 ? 7.166 -10.317 -11.403 1.00 95.25 191 GLN A C 1
ATOM 1538 O O . GLN A 1 191 ? 6.311 -9.472 -11.666 1.00 95.25 191 GLN A O 1
ATOM 1543 N N . VAL A 1 192 ? 8.424 -10.224 -11.821 1.00 95.81 192 VAL A N 1
ATOM 1544 C CA . VAL A 1 192 ? 8.927 -9.142 -12.672 1.00 95.81 192 VAL A CA 1
ATOM 1545 C C . VAL A 1 192 ? 9.146 -9.706 -14.070 1.00 95.81 192 VAL A C 1
ATOM 1547 O O . VAL A 1 192 ? 9.825 -10.720 -14.226 1.00 95.81 192 VAL A O 1
ATOM 1550 N N . SER A 1 193 ? 8.549 -9.090 -15.089 1.00 94.81 193 SER A N 1
ATOM 1551 C CA . SER A 1 193 ? 8.777 -9.504 -16.476 1.00 94.81 193 SER A CA 1
ATOM 1552 C C . SER A 1 193 ? 10.184 -9.122 -16.946 1.00 94.81 193 SER A C 1
ATOM 1554 O O . SER A 1 193 ? 10.785 -8.197 -16.397 1.00 94.81 193 SER A O 1
ATOM 1556 N N . PRO A 1 194 ? 10.691 -9.739 -18.025 1.00 92.62 194 PRO A N 1
ATOM 1557 C CA . PRO A 1 194 ? 11.834 -9.195 -18.746 1.00 92.62 194 PRO A CA 1
ATOM 1558 C C . PRO A 1 194 ? 11.586 -7.745 -19.187 1.00 92.62 194 PRO A C 1
ATOM 1560 O O . PRO A 1 194 ? 10.439 -7.330 -19.404 1.00 92.62 194 PRO A O 1
ATOM 1563 N N . ILE A 1 195 ? 12.673 -6.991 -19.340 1.00 92.88 195 ILE A N 1
ATOM 1564 C CA . ILE A 1 195 ? 12.633 -5.617 -19.844 1.00 92.88 195 ILE A CA 1
ATOM 1565 C C . ILE A 1 195 ? 12.340 -5.666 -21.342 1.00 92.88 195 ILE A C 1
ATOM 1567 O O . ILE A 1 195 ? 13.088 -6.261 -22.115 1.00 92.88 195 ILE A O 1
ATOM 1571 N N . THR A 1 196 ? 11.252 -5.024 -21.758 1.00 92.62 196 THR A N 1
ATOM 1572 C CA . THR A 1 196 ? 10.863 -4.936 -23.168 1.00 92.62 196 THR A CA 1
ATOM 1573 C C . THR A 1 196 ? 11.304 -3.595 -23.733 1.00 92.62 196 THR A C 1
ATOM 1575 O O . THR A 1 196 ? 10.752 -2.561 -23.358 1.00 92.62 196 THR A O 1
ATOM 1578 N N . MET A 1 197 ? 12.287 -3.604 -24.634 1.00 90.75 197 MET A N 1
ATOM 1579 C CA . MET A 1 197 ? 12.761 -2.391 -25.304 1.00 90.75 197 MET A CA 1
ATOM 1580 C C . MET A 1 197 ? 11.718 -1.875 -26.302 1.00 90.75 197 MET A C 1
ATOM 1582 O O . MET A 1 197 ? 11.198 -2.624 -27.125 1.00 90.75 197 MET A O 1
ATOM 1586 N N . LEU A 1 198 ? 11.440 -0.577 -26.247 1.00 86.88 198 LEU A N 1
ATOM 1587 C CA . LEU A 1 198 ? 10.593 0.134 -27.194 1.00 86.88 198 LEU A CA 1
ATOM 1588 C C . LEU A 1 198 ? 11.459 0.616 -28.362 1.00 86.88 198 LEU A C 1
ATOM 1590 O O . LEU A 1 198 ? 12.302 1.499 -28.204 1.00 86.88 198 LEU A O 1
ATOM 1594 N N . THR A 1 199 ? 11.254 0.037 -29.541 1.00 81.38 199 THR A N 1
ATOM 1595 C CA . THR A 1 199 ? 11.988 0.379 -30.767 1.00 81.38 199 THR A CA 1
ATOM 1596 C C . THR A 1 199 ? 11.059 0.991 -31.818 1.00 81.38 199 THR A C 1
ATOM 1598 O O . THR A 1 199 ? 9.845 0.781 -31.798 1.00 81.38 199 THR A O 1
ATOM 1601 N N . GLY A 1 200 ? 11.623 1.788 -32.734 1.00 76.25 200 GLY A N 1
ATOM 1602 C CA . GLY A 1 200 ? 10.876 2.408 -33.836 1.00 76.25 200 GLY A CA 1
ATOM 1603 C C . GLY A 1 200 ? 9.618 3.154 -33.369 1.00 76.25 200 GLY A C 1
ATOM 1604 O O . GLY A 1 200 ? 9.669 3.924 -32.412 1.00 76.25 200 GLY A O 1
ATOM 1605 N N . GLY A 1 201 ? 8.479 2.884 -34.014 1.00 68.00 201 GLY A N 1
ATOM 1606 C CA . GLY A 1 201 ? 7.183 3.505 -33.702 1.00 68.00 201 GLY A CA 1
ATOM 1607 C C . GLY A 1 201 ? 6.581 3.144 -32.334 1.00 68.00 201 GLY A C 1
ATOM 1608 O O . GLY A 1 201 ? 5.594 3.751 -31.928 1.00 68.00 201 GLY A O 1
ATOM 1609 N N . ALA A 1 202 ? 7.158 2.185 -31.599 1.00 73.50 202 ALA A N 1
ATOM 1610 C CA . ALA A 1 202 ? 6.753 1.888 -30.223 1.00 73.50 202 ALA A CA 1
ATOM 1611 C C . ALA A 1 202 ? 7.394 2.841 -29.198 1.00 73.50 202 ALA A C 1
ATOM 1613 O O . ALA A 1 202 ? 6.929 2.917 -28.057 1.00 73.50 202 ALA A O 1
ATOM 1614 N N . ARG A 1 203 ? 8.445 3.577 -29.589 1.00 78.50 203 ARG A N 1
ATOM 1615 C CA . ARG A 1 203 ? 9.079 4.607 -28.762 1.00 78.50 203 ARG A CA 1
ATOM 1616 C C . ARG A 1 203 ? 8.140 5.806 -28.660 1.00 78.50 203 ARG A C 1
ATOM 1618 O O . ARG A 1 203 ? 7.722 6.362 -29.670 1.00 78.50 203 ARG A O 1
ATOM 1625 N N . ARG A 1 204 ? 7.795 6.200 -27.435 1.00 82.25 204 ARG A N 1
ATOM 1626 C CA . ARG A 1 204 ? 6.844 7.291 -27.178 1.00 82.25 204 ARG A CA 1
ATOM 1627 C C . ARG A 1 204 ? 7.523 8.429 -26.439 1.00 82.25 204 ARG A C 1
ATOM 1629 O O . ARG A 1 204 ? 8.251 8.189 -25.474 1.00 82.25 204 ARG A O 1
ATOM 1636 N N . THR A 1 205 ? 7.232 9.652 -26.857 1.00 81.94 205 THR A N 1
ATOM 1637 C CA . THR A 1 205 ? 7.502 10.851 -26.065 1.00 81.94 205 THR A CA 1
ATOM 1638 C C . THR A 1 205 ? 6.265 11.142 -25.231 1.00 81.94 205 THR A C 1
ATOM 1640 O O . THR A 1 205 ? 5.156 11.190 -25.759 1.00 81.94 205 THR A O 1
ATOM 1643 N N . LEU A 1 206 ? 6.443 11.290 -23.925 1.00 81.31 206 LEU A N 1
ATOM 1644 C CA . LEU A 1 206 ? 5.402 11.769 -23.027 1.00 81.31 206 LEU A CA 1
ATOM 1645 C C . LEU A 1 206 ? 5.760 13.184 -22.598 1.00 81.31 206 LEU A C 1
ATOM 1647 O O . LEU A 1 206 ? 6.929 13.486 -22.348 1.00 81.31 206 LEU A O 1
ATOM 1651 N N . LEU A 1 207 ? 4.743 14.028 -22.471 1.00 78.81 207 LEU A N 1
ATOM 1652 C CA . LEU A 1 207 ? 4.908 15.321 -21.837 1.00 78.81 207 LEU A CA 1
ATOM 1653 C C . LEU A 1 207 ? 4.915 15.121 -20.317 1.00 78.81 207 LEU A C 1
ATOM 1655 O O . LEU A 1 207 ? 4.007 14.501 -19.758 1.00 78.81 207 LEU A O 1
ATOM 1659 N N . LEU A 1 208 ? 5.942 15.636 -19.643 1.00 67.50 208 LEU A N 1
ATOM 1660 C CA . LEU A 1 208 ? 5.920 15.876 -18.205 1.00 67.50 208 LEU A CA 1
ATOM 1661 C C . LEU A 1 208 ? 4.810 16.896 -17.967 1.00 67.50 208 LEU A C 1
ATOM 1663 O O . LEU A 1 208 ? 4.997 18.087 -18.199 1.00 67.50 208 LEU A O 1
ATOM 1667 N N . GLY A 1 209 ? 3.630 16.408 -17.581 1.00 56.16 209 GLY A N 1
ATOM 1668 C CA . GLY A 1 209 ? 2.507 17.265 -17.231 1.00 56.16 209 GLY A CA 1
ATOM 1669 C C . GLY A 1 209 ? 2.972 18.314 -16.228 1.00 56.16 209 GLY A C 1
ATOM 1670 O O . GLY A 1 209 ? 3.491 17.966 -15.165 1.00 56.16 209 GLY A O 1
ATOM 1671 N N . GLY A 1 210 ? 2.819 19.588 -16.596 1.00 36.09 210 GLY A N 1
ATOM 1672 C CA . GLY A 1 210 ? 2.916 20.681 -15.645 1.00 36.09 210 GLY A CA 1
ATOM 1673 C C . GLY A 1 210 ? 1.957 20.386 -14.502 1.00 36.09 210 GLY A C 1
ATOM 1674 O O . GLY A 1 210 ? 0.799 20.039 -14.738 1.00 36.09 210 GLY A O 1
ATOM 1675 N N . ALA A 1 211 ? 2.463 20.463 -13.276 1.00 32.41 211 ALA A N 1
ATOM 1676 C CA . ALA A 1 211 ? 1.599 20.561 -12.119 1.00 32.41 211 ALA A CA 1
ATOM 1677 C C . ALA A 1 211 ? 0.618 21.717 -12.372 1.00 32.41 211 ALA A C 1
ATOM 1679 O O . ALA A 1 211 ? 1.050 22.844 -12.622 1.00 32.41 211 ALA A O 1
ATOM 1680 N N . GLN A 1 212 ? -0.676 21.405 -12.386 1.00 30.05 212 G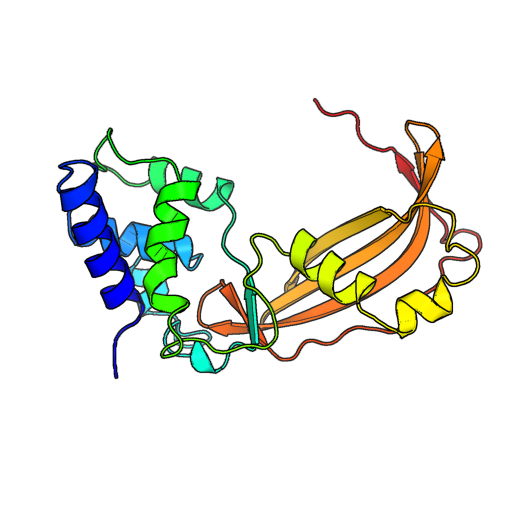LN A N 1
ATOM 1681 C CA . GLN A 1 212 ? -1.662 22.336 -11.853 1.00 30.05 212 GLN A CA 1
ATOM 1682 C C . GLN A 1 212 ? -1.594 22.234 -10.333 1.00 30.05 212 GLN A C 1
ATOM 1684 O O . GLN A 1 212 ? -1.443 21.088 -9.843 1.00 30.05 212 GLN A O 1
#

Organism: NCBI:txid765953

Secondary structure (DSSP, 8-state):
---HHHHHHHHHHHHHHHHH-----HHHHHHHHHHHTT-SSHHHHHH--SS-GGGGGG-SEEBPPPHHHHHHHHHHSTT--TTPPPHHHHHHHHHGGGGSTTT---SSPPBS-HHHHHHHHHHT-HHHHHHTGGGTTSPEEEEEEEEEETTEEEEEEEEEEEEETTEEEEEEEEEEEEEEEETTTEEEEEEEPPPEE--GGG--EEE-PPP-

=== Feature glossary ===
The record interleaves many kinds of information about one protein. Here is each kind framed as the question it answers.

Q: What known structures does this most resemble?
A: Structural nearest neighbors (via Foldseek easy-search vs the PDB). Reported per hit: target PDB id, E-value, and alignment TM-score. A TM-score above ~0.5 is the conventional threshold for 'same fold'.

Q: Where is each backbone atom in 3D?
A: The mmCIF table is the protein's shape written out atom by atom. For each backbone N, Cα, C, and carbonyl O, it records an (x, y, z) coordinate triple in Å plus the residue type, chain letter, and residue number.

Q: What are the backbone torsion angles?
A: The φ/ψ torsion pair specifies the backbone conformation at each residue. φ rotates about the N–Cα bond, ψ about the Cα–C bond. Steric clashes forbid most of the (φ, ψ) plane — the allowed regions (α-helix basin, β-sheet basin, left-handed helix) are the Ramachandran-allowed regions.

Q: Which residues are buried vs exposed?
A: Solvent-accessible surface area (SASA) is the area in Å² traced out by the centre of a 1.4 Å probe sphere (a water molecule) rolled over the protein's van der Waals surface (Shrake–Rupley / Lee–Richards construction). Buried residues have near-zero SASA; fully exposed residues can exceed 200 Å². The total SASA scales roughly with the number of surface residues.

Q: How confident is the AlphaFold model at each residue?
A: pLDDT is the predicted lDDT-Cα score: AlphaFold's confidence that the local environment of each residue (all inter-atomic distances within 15 Å) is correctly placed. It is a per-residue number between 0 and 100, with higher meaning more reliable.

Q: What does the local fold look like, residue by residue?
A: 3Di is Foldseek's structural alphabet. Each residue is assigned one of twenty discrete states based on how its Cα sits relative to its spatial (not sequential) neighbors. Aligning 3Di strings finds structural homologs roughly as well as full 3D superposition, but orders of magnitude faster.

Q: How big and how compact is the whole molecule?
A: Radius of gyration (Rg) is the root-mean-square distance of Cα atoms from their centroid — a single number for overall size and compactness. A globular domain of N residues has Rg ≈ 2.2·N^0.38 Å; an extended or disordered chain has a much larger Rg. The Cα contact count is the number of residue pairs whose Cα atoms are within 8 Å and are more than four positions apart in sequence — a standard proxy for tertiary packing density. The bounding box is the smallest axis-aligned box enclosing all Cα atoms.

Q: Which residues are in helices, strands, or loops?
A: DSSP 8-state secondary structure assigns each residue one of H (α-helix), G (3₁₀-helix), I (π-helix), E (extended β-strand), B (isolated β-bridge), T (hydrogen-bonded turn), S (bend), or '-' (coil). The assignment is computed from backbone hydrogen-bond geometry via the Kabsch–Sander algorithm.

Q: How mobile is each atom in the crystal?
A: Crystallographic B-factors measure how much each atom's electron density is smeared out, in Å². They rise in mobile loops and surface residues and fall in the buried interior. In AlphaFold models this column is repurposed to hold pLDDT instead.

Q: What if only a Cα trace is available?
A: P-SEA three-state annotation labels each residue as helix, strand, or coil based purely on the geometry of the Cα trace. It serves as a fallback when the full backbone (and thus DSSP) is unavailable.

Q: What family and function is it annotated with?
A: Database cross-references. InterPro integrates a dozen domain/family signature databases into unified entries with residue-range hits. GO terms attach function/process/location labels with evidence codes. CATH codes position the fold in a four-level structural taxonomy. Organism is the NCBI-taxonomy species name.

Q: Are the domains correctly placed relative to each other?
A: Predicted Aligned Error (PAE) is an AlphaFold confidence matrix: entry (i, j) is the expected error in the position of residue j, in ångströms, when the prediction is superimposed on the true structure at residue i. Low PAE within a block of residues means that block is internally rigid and well-predicted; high PAE between two blocks means their relative placement is uncertain even if each block individually is confident.

Q: What do the diagnostic plots show?
A: Three diagnostic plots accompany the record. The Cα contact map visualizes the tertiary structure as a 2D adjacency matrix (8 Å cutoff, sequence-local contacts suppressed). The Ramachandran plot shows the distribution of backbone (φ, ψ) torsions, with points in the α and β basins reflecting secondary structure content. The PAE plot shows AlphaFold's inter-residue confidence as a color matrix.

Q: What is the amino-acid chain?
A: Primary structure: the covalent order of the twenty standard amino acids along the backbone. Two proteins with the same sequence will (almost always) fold to the same structure; two with 30% identity often share a fold but not the details.

Q: What do the rendered images show?
A: The six renders are orthographic views along the three Cartesian axes in both directions. Representation (cartoon, sticks, or surface) and color scheme (sequence-rainbow or by-chain) vary across proteins so the training set covers all the common visualization conventions.